Protein AF-0000000070567256 (afdb_homodimer)

Structure (mmCIF, N/CA/C/O backbone):
data_AF-0000000070567256-model_v1
#
loop_
_entity.id
_entity.type
_entity.pdbx_description
1 polymer 'Secreted protein'
#
loop_
_atom_site.group_PDB
_atom_site.id
_atom_site.type_symbol
_atom_site.label_atom_id
_atom_site.label_alt_id
_atom_site.label_comp_id
_atom_site.label_asym_id
_atom_site.label_entity_id
_atom_site.label_seq_id
_atom_site.pdbx_PDB_ins_code
_atom_site.Cartn_x
_atom_site.Cartn_y
_atom_site.Cartn_z
_atom_site.occupancy
_atom_site.B_iso_or_equiv
_atom_site.auth_seq_id
_atom_site.auth_comp_id
_atom_site.auth_asym_id
_atom_site.auth_atom_id
_atom_site.pdbx_PDB_model_num
ATOM 1 N N . MET A 1 1 ? -104.812 1.256 -48.594 1 31.28 1 MET A N 1
ATOM 2 C CA . MET A 1 1 ? -104.688 1.722 -47.219 1 31.28 1 MET A CA 1
ATOM 3 C C . MET A 1 1 ? -103.625 0.914 -46.469 1 31.28 1 MET A C 1
ATOM 5 O O . MET A 1 1 ? -103.938 -0.121 -45.875 1 31.28 1 MET A O 1
ATOM 9 N N . ALA A 1 2 ? -102.562 0.71 -47.219 1 36.19 2 ALA A N 1
ATOM 10 C CA . ALA A 1 2 ? -101.438 -0.076 -46.719 1 36.19 2 ALA A CA 1
ATOM 11 C C . ALA A 1 2 ? -100.875 0.531 -45.469 1 36.19 2 ALA A C 1
ATOM 13 O O . ALA A 1 2 ? -100.625 1.741 -45.375 1 36.19 2 ALA A O 1
ATOM 14 N N . ALA A 1 3 ? -101.25 -0.109 -44.312 1 38.12 3 ALA A N 1
ATOM 15 C CA . ALA A 1 3 ? -100.938 0.06 -42.906 1 38.12 3 ALA A CA 1
ATOM 16 C C . ALA A 1 3 ? -99.438 -0 -42.656 1 38.12 3 ALA A C 1
ATOM 18 O O . ALA A 1 3 ? -98.75 -1.005 -42.969 1 38.12 3 ALA A O 1
ATOM 19 N N . SER A 1 4 ? -98.688 1.098 -43.031 1 39.28 4 SER A N 1
ATOM 20 C CA . SER A 1 4 ? -97.25 1.224 -42.844 1 39.28 4 SER A CA 1
ATOM 21 C C . SER A 1 4 ? -96.812 1.033 -41.375 1 39.28 4 SER A C 1
ATOM 23 O O . SER A 1 4 ? -97.375 1.732 -40.5 1 39.28 4 SER A O 1
ATOM 25 N N . LEU A 1 5 ? -96.812 -0.234 -40.938 1 39.75 5 LEU A N 1
ATOM 26 C CA . LEU A 1 5 ? -96.375 -0.645 -39.594 1 39.75 5 LEU A CA 1
ATOM 27 C C . LEU A 1 5 ? -95 -0.073 -39.281 1 39.75 5 LEU A C 1
ATOM 29 O O . LEU A 1 5 ? -94.062 -0.328 -40 1 39.75 5 LEU A O 1
ATOM 33 N N . GLY A 1 6 ? -94.938 1.229 -38.844 1 38.53 6 GLY A N 1
ATOM 34 C CA . GLY A 1 6 ? -93.75 1.933 -38.344 1 38.53 6 GLY A CA 1
ATOM 35 C C . GLY A 1 6 ? -93.062 1.192 -37.219 1 38.53 6 GLY A C 1
ATOM 36 O O . GLY A 1 6 ? -93.625 0.922 -36.188 1 38.53 6 GLY A O 1
ATOM 37 N N . TRP A 1 7 ? -92.188 0.126 -37.5 1 42.91 7 TRP A N 1
ATOM 38 C CA . TRP A 1 7 ? -91.438 -0.666 -36.562 1 42.91 7 TRP A CA 1
ATOM 39 C C . TRP A 1 7 ? -90.562 0.231 -35.688 1 42.91 7 TRP A C 1
ATOM 41 O O . TRP A 1 7 ? -89.75 1.005 -36.188 1 42.91 7 TRP A O 1
ATOM 51 N N . MET A 1 8 ? -91.062 0.737 -34.531 1 39.25 8 MET A N 1
ATOM 52 C CA . MET A 1 8 ? -90.375 1.494 -33.469 1 39.25 8 MET A CA 1
ATOM 53 C C . MET A 1 8 ? -89.188 0.703 -32.938 1 39.25 8 MET A C 1
ATOM 55 O O . MET A 1 8 ? -89.375 -0.431 -32.469 1 39.25 8 MET A O 1
ATOM 59 N N . LEU A 1 9 ? -88 0.708 -33.562 1 42.34 9 LEU A N 1
ATOM 60 C CA . LEU A 1 9 ? -86.688 0.163 -33.062 1 42.34 9 LEU A CA 1
ATOM 61 C C . LEU A 1 9 ? -86.375 0.721 -31.672 1 42.34 9 LEU A C 1
ATOM 63 O O . LEU A 1 9 ? -86.312 1.938 -31.5 1 42.34 9 LEU A O 1
ATOM 67 N N . ALA A 1 10 ? -86.812 0.082 -30.516 1 42.69 10 ALA A N 1
ATOM 68 C CA . ALA A 1 10 ? -86.562 0.365 -29.109 1 42.69 10 ALA A CA 1
ATOM 69 C C . ALA A 1 10 ? -85.062 0.277 -28.828 1 42.69 10 ALA A C 1
ATOM 71 O O . ALA A 1 10 ? -84.438 -0.756 -29.078 1 42.69 10 ALA A O 1
ATOM 72 N N . LEU A 1 11 ? -84.25 1.377 -28.953 1 40.12 11 LEU A N 1
ATOM 73 C CA . LEU A 1 11 ? -82.875 1.545 -28.578 1 40.12 11 LEU A CA 1
ATOM 74 C C . LEU A 1 11 ? -82.625 1.223 -27.109 1 40.12 11 LEU A C 1
ATOM 76 O O . LEU A 1 11 ? -83.188 1.903 -26.234 1 40.12 11 LEU A O 1
ATOM 80 N N . VAL A 1 12 ? -82.562 -0.094 -26.703 1 46.69 12 VAL A N 1
ATOM 81 C CA . VAL A 1 12 ? -82.25 -0.483 -25.328 1 46.69 12 VAL A CA 1
ATOM 82 C C . VAL A 1 12 ? -80.812 -0.031 -24.984 1 46.69 12 VAL A C 1
ATOM 84 O O . VAL A 1 12 ? -79.875 -0.489 -25.578 1 46.69 12 VAL A O 1
ATOM 87 N N . VAL A 1 13 ? -80.625 1.235 -24.531 1 46.47 13 VAL A N 1
ATOM 88 C CA . VAL A 1 13 ? -79.375 1.772 -24.031 1 46.47 13 VAL A CA 1
ATOM 89 C C . VAL A 1 13 ? -78.938 1.045 -22.75 1 46.47 13 VAL A C 1
ATOM 91 O O . VAL A 1 13 ? -79.625 1.139 -21.734 1 46.47 13 VAL A O 1
ATOM 94 N N . VAL A 1 14 ? -78.375 -0.172 -22.812 1 45.84 14 VAL A N 1
ATOM 95 C CA . VAL A 1 14 ? -77.875 -0.855 -21.625 1 45.84 14 VAL A CA 1
ATOM 96 C C . VAL A 1 14 ? -76.75 -0.021 -21 1 45.84 14 VAL A C 1
ATOM 98 O O . VAL A 1 14 ? -75.75 0.312 -21.656 1 45.84 14 VAL A O 1
ATOM 101 N N . ALA A 1 15 ? -77.062 0.802 -19.938 1 46.38 15 ALA A N 1
ATOM 102 C CA . ALA A 1 15 ? -76.188 1.554 -19.078 1 46.38 15 ALA A CA 1
ATOM 103 C C . ALA A 1 15 ? -75.188 0.626 -18.391 1 46.38 15 ALA A C 1
ATOM 105 O O . ALA A 1 15 ? -75.562 -0.254 -17.625 1 46.38 15 ALA A O 1
ATOM 106 N N . VAL A 1 16 ? -74.125 0.158 -19.094 1 48.59 16 VAL A N 1
ATOM 107 C CA . VAL A 1 16 ? -73 -0.548 -18.438 1 48.59 16 VAL A CA 1
ATOM 108 C C . VAL A 1 16 ? -72.438 0.33 -17.344 1 48.59 16 VAL A C 1
ATOM 110 O O . VAL A 1 16 ? -72 1.453 -17.609 1 48.59 16 VAL A O 1
ATOM 113 N N . THR A 1 17 ? -72.875 0.256 -16.047 1 44 17 THR A N 1
ATOM 114 C CA . THR A 1 17 ? -72.25 0.831 -14.875 1 44 17 THR A CA 1
ATOM 115 C C . THR A 1 17 ? -70.812 0.314 -14.734 1 44 17 THR A C 1
ATOM 117 O O . THR A 1 17 ? -70.562 -0.897 -14.68 1 44 17 THR A O 1
ATOM 120 N N . CYS A 1 18 ? -69.875 0.798 -15.57 1 42.88 18 CYS A N 1
ATOM 121 C CA . CYS A 1 18 ? -68.438 0.518 -15.344 1 42.88 18 CYS A CA 1
ATOM 122 C C . CYS A 1 18 ? -68.062 0.88 -13.922 1 42.88 18 CYS A C 1
ATOM 124 O O . CYS A 1 18 ? -68.188 2.025 -13.5 1 42.88 18 CYS A O 1
ATOM 126 N N . ALA A 1 19 ? -68.312 -0.008 -12.844 1 46.41 19 ALA A N 1
ATOM 127 C CA . ALA A 1 19 ? -67.75 0.102 -11.516 1 46.41 19 ALA A CA 1
ATOM 128 C C . ALA A 1 19 ? -66.25 0.416 -11.609 1 46.41 19 ALA A C 1
ATOM 130 O O . ALA A 1 19 ? -65.5 -0.349 -12.195 1 46.41 19 ALA A O 1
ATOM 131 N N . SER A 1 20 ? -65.875 1.667 -11.945 1 49.34 20 SER A N 1
ATOM 132 C CA . SER A 1 20 ? -64.5 2.104 -11.828 1 49.34 20 SER A CA 1
ATOM 133 C C . SER A 1 20 ? -63.906 1.729 -10.469 1 49.34 20 SER A C 1
ATOM 135 O O . SER A 1 20 ? -64.312 2.275 -9.438 1 49.34 20 SER A O 1
ATOM 137 N N . GLY A 1 21 ? -63.781 0.373 -10.078 1 45.88 21 GLY A N 1
ATOM 138 C CA . GLY A 1 21 ? -62.938 0.05 -8.93 1 45.88 21 GLY A CA 1
ATOM 139 C C . GLY A 1 21 ? -61.625 0.802 -8.93 1 45.88 21 GLY A C 1
ATOM 140 O O . GLY A 1 21 ? -60.781 0.588 -9.797 1 45.88 21 GLY A O 1
ATOM 141 N N . SER A 1 22 ? -61.656 2.123 -8.719 1 47.94 22 SER A N 1
ATOM 142 C CA . SER A 1 22 ? -60.438 2.887 -8.516 1 47.94 22 SER A CA 1
ATOM 143 C C . SER A 1 22 ? -59.562 2.232 -7.461 1 47.94 22 SER A C 1
ATOM 145 O O . SER A 1 22 ? -59.844 2.303 -6.266 1 47.94 22 SER A O 1
ATOM 147 N N . GLY A 1 23 ? -59.219 0.933 -7.559 1 48.41 23 GLY A N 1
ATOM 148 C CA . GLY A 1 23 ? -58.125 0.509 -6.695 1 48.41 23 GLY A CA 1
ATOM 149 C C . GLY A 1 23 ? -56.938 1.457 -6.723 1 48.41 23 GLY A C 1
ATOM 150 O O . GLY A 1 23 ? -56.25 1.562 -7.738 1 48.41 23 GLY A O 1
ATOM 151 N N . GLY A 1 24 ? -57.188 2.637 -6.133 1 49.22 24 GLY A N 1
ATOM 152 C CA . GLY A 1 24 ? -56.031 3.494 -5.926 1 49.22 24 GLY A CA 1
ATOM 153 C C . GLY A 1 24 ? -54.812 2.746 -5.398 1 49.22 24 GLY A C 1
ATOM 154 O O . GLY A 1 24 ? -54.906 2.062 -4.379 1 49.22 24 GLY A O 1
ATOM 155 N N . VAL A 1 25 ? -54.062 2.158 -6.215 1 50.72 25 VAL A N 1
ATOM 156 C CA . VAL A 1 25 ? -52.719 1.733 -5.781 1 50.72 25 VAL A CA 1
ATOM 157 C C . VAL A 1 25 ? -52.062 2.863 -5.008 1 50.72 25 VAL A C 1
ATOM 159 O O . VAL A 1 25 ? -51.906 3.977 -5.52 1 50.72 25 VAL A O 1
ATOM 162 N N . ALA A 1 26 ? -52.156 2.842 -3.631 1 56.06 26 ALA A N 1
ATOM 163 C CA . ALA A 1 26 ? -51.375 3.701 -2.764 1 56.06 26 ALA A CA 1
ATOM 164 C C . ALA A 1 26 ? -49.875 3.621 -3.129 1 56.06 26 ALA A C 1
ATOM 166 O O . ALA A 1 26 ? -49.281 2.559 -3.018 1 56.06 26 ALA A O 1
ATOM 167 N N . ILE A 1 27 ? -49.5 4.344 -4.082 1 52 27 ILE A N 1
ATOM 168 C CA . ILE A 1 27 ? -48.062 4.457 -4.312 1 52 27 ILE A CA 1
ATOM 169 C C . ILE A 1 27 ? -47.375 4.801 -3.006 1 52 27 ILE A C 1
ATOM 171 O O . ILE A 1 27 ? -47.719 5.773 -2.336 1 52 27 ILE A O 1
ATOM 175 N N . PRO A 1 28 ? -46.781 3.816 -2.334 1 55.81 28 PRO A N 1
ATOM 176 C CA . PRO A 1 28 ? -46.031 4.246 -1.165 1 55.81 28 PRO A CA 1
ATOM 177 C C . PRO A 1 28 ? -45.125 5.457 -1.452 1 55.81 28 PRO A C 1
ATOM 179 O O . PRO A 1 28 ? -44.719 5.66 -2.592 1 55.81 28 PRO A O 1
ATOM 182 N N . PRO A 1 29 ? -45.312 6.52 -0.62 1 51.59 29 PRO A N 1
ATOM 183 C CA . PRO A 1 29 ? -44.438 7.672 -0.861 1 51.59 29 PRO A CA 1
ATOM 184 C C . PRO A 1 29 ? -42.969 7.27 -1.105 1 51.59 29 PRO A C 1
ATOM 186 O O . PRO A 1 29 ? -42.469 6.383 -0.426 1 51.59 29 PRO A O 1
ATOM 189 N N . TRP A 1 30 ? -42.562 7.254 -2.324 1 50.28 30 TRP A N 1
ATOM 190 C CA . TRP A 1 30 ? -41.156 7.207 -2.6 1 50.28 30 TRP A CA 1
ATOM 191 C C . TRP A 1 30 ? -40.375 8.109 -1.647 1 50.28 30 TRP A C 1
ATOM 193 O O . TRP A 1 30 ? -40.406 9.336 -1.788 1 50.28 30 TRP A O 1
ATOM 203 N N . ARG A 1 31 ? -40.25 7.75 -0.33 1 50.62 31 ARG A N 1
ATOM 204 C CA . ARG A 1 31 ? -39.375 8.492 0.562 1 50.62 31 ARG A CA 1
ATOM 205 C C . ARG A 1 31 ? -38 8.68 -0.061 1 50.62 31 ARG A C 1
ATOM 207 O O . ARG A 1 31 ? -37.25 7.707 -0.247 1 50.62 31 ARG A O 1
ATOM 214 N N . TRP A 1 32 ? -37.812 9.742 -0.894 1 49.62 32 TRP A N 1
ATOM 215 C CA . TRP A 1 32 ? -36.469 10.164 -1.287 1 49.62 32 TRP A CA 1
ATOM 216 C C . TRP A 1 32 ? -35.531 10.172 -0.088 1 49.62 32 TRP A C 1
ATOM 218 O O . TRP A 1 32 ? -35.688 10.969 0.835 1 49.62 32 TRP A O 1
ATOM 228 N N . GLN A 1 33 ? -35.062 9.016 0.28 1 51.06 33 GLN A N 1
ATOM 229 C CA . GLN A 1 33 ? -34.031 9.047 1.302 1 51.06 33 GLN A CA 1
ATOM 230 C C . GLN A 1 33 ? -32.906 10.023 0.924 1 51.06 33 GLN A C 1
ATOM 232 O O . GLN A 1 33 ? -32.062 9.703 0.098 1 51.06 33 GLN A O 1
ATOM 237 N N . PHE A 1 34 ? -33.031 11.359 1.22 1 49.75 34 PHE A N 1
ATOM 238 C CA . PHE A 1 34 ? -31.969 12.344 1.134 1 49.75 34 PHE A CA 1
ATOM 239 C C . PHE A 1 34 ? -30.688 11.805 1.768 1 49.75 34 PHE A C 1
ATOM 241 O O . PHE A 1 34 ? -30.719 11.289 2.889 1 49.75 34 PHE A O 1
ATOM 248 N N . PRO A 1 35 ? -29.734 11.492 0.967 1 55.66 35 PRO A N 1
ATOM 249 C CA . PRO A 1 35 ? -28.516 11.109 1.685 1 55.66 35 PRO A CA 1
ATOM 250 C C . PRO A 1 35 ? -28.234 12.008 2.889 1 55.66 35 PRO A C 1
ATOM 252 O O . PRO A 1 35 ? -28.578 13.188 2.881 1 55.66 35 PRO A O 1
ATOM 255 N N . SER A 1 36 ? -27.922 11.43 3.914 1 55.28 36 SER A N 1
ATOM 256 C CA . SER A 1 36 ? -27.609 12.234 5.094 1 55.28 36 SER A CA 1
ATOM 257 C C . SER A 1 36 ? -26.625 13.352 4.754 1 55.28 36 SER A C 1
ATOM 259 O O . SER A 1 36 ? -25.781 13.195 3.877 1 55.28 36 SER A O 1
ATOM 261 N N . ARG A 1 37 ? -26.969 14.508 5.176 1 53.22 37 ARG A N 1
ATOM 262 C CA . ARG A 1 37 ? -26.156 15.703 4.984 1 53.22 37 ARG A CA 1
ATOM 263 C C . ARG A 1 37 ? -24.672 15.367 5.094 1 53.22 37 ARG A C 1
ATOM 265 O O . ARG A 1 37 ? -23.859 15.891 4.332 1 53.22 37 ARG A O 1
ATOM 272 N N . HIS A 1 38 ? -24.297 14.57 6.16 1 50.94 38 HIS A N 1
ATOM 273 C CA . HIS A 1 38 ? -22.891 14.195 6.355 1 50.94 38 HIS A CA 1
ATOM 274 C C . HIS A 1 38 ? -22.359 13.445 5.141 1 50.94 38 HIS A C 1
ATOM 276 O O . HIS A 1 38 ? -21.219 13.672 4.723 1 50.94 38 HIS A O 1
ATOM 282 N N . ARG A 1 39 ? -23.188 12.562 4.648 1 53.25 39 ARG A N 1
ATOM 283 C CA . ARG A 1 39 ? -22.797 11.898 3.408 1 53.25 39 ARG A CA 1
ATOM 284 C C . ARG A 1 39 ? -22.688 12.906 2.264 1 53.25 39 ARG A C 1
ATOM 286 O O . ARG A 1 39 ? -21.766 12.828 1.453 1 53.25 39 ARG A O 1
ATOM 293 N N . ALA A 1 40 ? -23.672 13.75 2.17 1 54.16 40 ALA A N 1
ATOM 294 C CA . ALA A 1 40 ? -23.672 14.789 1.142 1 54.16 40 ALA A CA 1
ATOM 295 C C . ALA A 1 40 ? -22.406 15.641 1.232 1 54.16 40 ALA A C 1
ATOM 297 O O . ALA A 1 40 ? -21.797 15.953 0.213 1 54.16 40 ALA A O 1
ATOM 298 N N . LEU A 1 41 ? -22.094 16.062 2.449 1 50.47 41 LEU A N 1
ATOM 299 C CA . LEU A 1 41 ? -20.891 16.859 2.641 1 50.47 41 LEU A CA 1
ATOM 300 C C . LEU A 1 41 ? -19.641 16.031 2.369 1 50.47 41 LEU A C 1
ATOM 302 O O . LEU A 1 41 ? -18.641 16.562 1.869 1 50.47 41 LEU A O 1
ATOM 306 N N . ARG A 1 42 ? -19.703 14.75 2.896 1 52.5 42 ARG A N 1
ATOM 307 C CA . ARG A 1 42 ? -18.641 13.797 2.627 1 52.5 42 ARG A CA 1
ATOM 308 C C . ARG A 1 42 ? -18.469 13.578 1.128 1 52.5 42 ARG A C 1
ATOM 310 O O . ARG A 1 42 ? -17.344 13.453 0.642 1 52.5 42 ARG A O 1
ATOM 317 N N . GLU A 1 43 ? -19.672 13.375 0.512 1 55.78 43 GLU A N 1
ATOM 318 C CA . GLU A 1 43 ? -19.656 13.344 -0.947 1 55.78 43 GLU A CA 1
ATOM 319 C C . GLU A 1 43 ? -18.984 14.586 -1.518 1 55.78 43 GLU A C 1
ATOM 321 O O . GLU A 1 43 ? -18.391 14.539 -2.598 1 55.78 43 GLU A O 1
ATOM 326 N N . GLN A 1 44 ? -18.938 15.648 -0.699 1 61.75 44 GLN A N 1
ATOM 327 C CA . GLN A 1 44 ? -18.5 16.906 -1.3 1 61.75 44 GLN A CA 1
ATOM 328 C C . GLN A 1 44 ? -16.984 16.969 -1.421 1 61.75 44 GLN A C 1
ATOM 330 O O . GLN A 1 44 ? -16.453 17.344 -2.467 1 61.75 44 GLN A O 1
ATOM 335 N N . ASN A 1 45 ? -16.125 16.547 -0.174 1 85.19 45 ASN A N 1
ATOM 336 C CA . ASN A 1 45 ? -14.711 16.703 -0.489 1 85.19 45 ASN A CA 1
ATOM 337 C C . ASN A 1 45 ? -13.977 15.367 -0.486 1 85.19 45 ASN A C 1
ATOM 339 O O . ASN A 1 45 ? -13.555 14.891 0.569 1 85.19 45 ASN A O 1
ATOM 343 N N . ARG A 1 46 ? -14.039 14.734 -1.54 1 92.5 46 ARG A N 1
ATOM 344 C CA . ARG A 1 46 ? -13.398 13.43 -1.712 1 92.5 46 ARG A CA 1
ATOM 345 C C . ARG A 1 46 ? -11.914 13.492 -1.37 1 92.5 46 ARG A C 1
ATOM 347 O O . ARG A 1 46 ? -11.289 12.469 -1.109 1 92.5 46 ARG A O 1
ATOM 354 N N . CYS A 1 47 ? -11.406 14.648 -1.265 1 96.12 47 CYS A N 1
ATOM 355 C CA . CYS A 1 47 ? -9.969 14.773 -1.067 1 96.12 47 CYS A CA 1
ATOM 356 C C . CYS A 1 47 ? -9.625 14.883 0.414 1 96.12 47 CYS A C 1
ATOM 358 O O . CYS A 1 47 ? -8.453 14.883 0.787 1 96.12 47 CYS A O 1
ATOM 360 N N . ALA A 1 48 ? -10.672 14.961 1.229 1 94.5 48 ALA A N 1
ATOM 361 C CA . ALA A 1 48 ? -10.445 15.086 2.668 1 94.5 48 ALA A CA 1
ATOM 362 C C . ALA A 1 48 ? -10.719 13.766 3.383 1 94.5 48 ALA A C 1
ATOM 364 O O . ALA A 1 48 ? -11.625 13.023 3.006 1 94.5 48 ALA A O 1
ATOM 365 N N . PRO A 1 49 ? -9.898 13.531 4.418 1 96.19 49 PRO A N 1
ATOM 366 C CA . PRO A 1 49 ? -10.172 12.328 5.199 1 96.19 49 PRO A CA 1
ATOM 367 C C . PRO A 1 49 ? -11.508 12.383 5.938 1 96.19 49 PRO A C 1
ATOM 369 O O . PRO A 1 49 ? -11.945 13.461 6.344 1 96.19 49 PRO A O 1
ATOM 372 N N . ASP A 1 50 ? -12.109 11.203 6.023 1 93.31 50 ASP A N 1
ATOM 373 C CA . ASP A 1 50 ? -13.352 11.023 6.777 1 93.31 50 ASP A CA 1
ATOM 374 C C . ASP A 1 50 ? -13.094 10.297 8.094 1 93.31 50 ASP A C 1
ATOM 376 O O . ASP A 1 50 ? -12.891 9.078 8.102 1 93.31 50 ASP A O 1
ATOM 380 N N . GLY A 1 51 ? -13.102 10.969 9.211 1 91.12 51 GLY A N 1
ATOM 381 C CA . GLY A 1 51 ? -12.812 10.414 10.523 1 91.12 51 GLY A CA 1
ATOM 382 C C . GLY A 1 51 ? -13.836 9.398 10.977 1 91.12 51 GLY A C 1
ATOM 383 O O . GLY A 1 51 ? -13.602 8.648 11.93 1 91.12 51 GLY A O 1
ATOM 384 N N . GLN A 1 52 ? -14.992 9.305 10.312 1 90.5 52 GLN A N 1
ATOM 385 C CA . GLN A 1 52 ? -16.047 8.375 10.711 1 90.5 52 GLN A CA 1
ATOM 386 C C . GLN A 1 52 ? -16 7.105 9.875 1 90.5 52 GLN A C 1
ATOM 388 O O . GLN A 1 52 ? -16.766 6.164 10.125 1 90.5 52 GLN A O 1
ATOM 393 N N . ALA A 1 53 ? -15.164 7.148 8.898 1 90.62 53 ALA A N 1
ATOM 394 C CA . ALA A 1 53 ? -15.109 6 8 1 90.62 53 ALA A CA 1
ATOM 395 C C . ALA A 1 53 ? -14.531 4.777 8.703 1 90.62 53 ALA A C 1
ATOM 397 O O . ALA A 1 53 ? -13.688 4.906 9.602 1 90.62 53 ALA A O 1
ATOM 398 N N . MET A 1 54 ? -14.906 3.625 8.289 1 89.75 54 MET A N 1
ATOM 399 C CA . MET A 1 54 ? -14.391 2.373 8.836 1 89.75 54 MET A CA 1
ATOM 400 C C . MET A 1 54 ? -13.086 1.979 8.141 1 89.75 54 MET A C 1
ATOM 402 O O . MET A 1 54 ? -12.172 1.459 8.781 1 89.75 54 MET A O 1
ATOM 406 N N . GLU A 1 55 ? -13.062 2.359 6.84 1 92.06 55 GLU A N 1
ATOM 407 C CA . GLU A 1 55 ? -11.914 1.938 6.043 1 92.06 55 GLU A CA 1
ATOM 408 C C . GLU A 1 55 ? -10.758 2.934 6.168 1 92.06 55 GLU A C 1
ATOM 410 O O . GLU A 1 55 ? -10.969 4.145 6.09 1 92.06 55 GLU A O 1
ATOM 415 N N . ILE A 1 56 ? -9.625 2.396 6.305 1 95.62 56 ILE A N 1
ATOM 416 C CA . ILE A 1 56 ? -8.461 3.244 6.527 1 95.62 56 ILE A CA 1
ATOM 417 C C . ILE A 1 56 ? -8.242 4.148 5.32 1 95.62 56 ILE A C 1
ATOM 419 O O . ILE A 1 56 ? -7.801 5.293 5.465 1 95.62 56 ILE A O 1
ATOM 423 N N . GLY A 1 57 ? -8.531 3.65 4.074 1 97.12 57 GLY A N 1
ATOM 424 C CA . GLY A 1 57 ? -8.352 4.438 2.867 1 97.12 57 GLY A CA 1
ATOM 425 C C . GLY A 1 57 ? -9.141 5.734 2.877 1 97.12 57 GLY A C 1
ATOM 426 O O . GLY A 1 57 ? -8.75 6.707 2.23 1 97.12 57 GLY A O 1
ATOM 427 N N . GLU A 1 58 ? -10.195 5.715 3.65 1 96 58 GLU A N 1
ATOM 428 C CA . GLU A 1 58 ? -11.047 6.895 3.727 1 96 58 GLU A CA 1
ATOM 429 C C . GLU A 1 58 ? -10.617 7.82 4.859 1 96 58 GLU A C 1
ATOM 431 O O . GLU A 1 58 ? -11 8.992 4.895 1 96 58 GLU A O 1
ATOM 436 N N . ARG A 1 59 ? -9.836 7.27 5.816 1 97.06 59 ARG A N 1
ATOM 437 C CA . ARG A 1 59 ? -9.383 8.039 6.969 1 97.06 59 ARG A CA 1
ATOM 438 C C . ARG A 1 59 ? -7.977 8.586 6.742 1 97.06 59 ARG A C 1
ATOM 440 O O . ARG A 1 59 ? -7.492 9.414 7.52 1 97.06 59 ARG A O 1
ATOM 447 N N . ALA A 1 60 ? -7.355 8.188 5.66 1 98.38 60 ALA A N 1
ATOM 448 C CA . ALA A 1 60 ? -5.984 8.594 5.371 1 98.38 60 ALA A CA 1
ATOM 449 C C . ALA A 1 60 ? -5.922 10.062 4.965 1 98.38 60 ALA A C 1
ATOM 451 O O . ALA A 1 60 ? -6.875 10.594 4.395 1 98.38 60 ALA A O 1
ATOM 452 N N . THR A 1 61 ? -4.758 10.719 5.258 1 98.12 61 THR A N 1
ATOM 453 C CA . THR A 1 61 ? -4.512 12.102 4.848 1 98.12 61 THR A CA 1
ATOM 454 C C . THR A 1 61 ? -4.699 12.258 3.342 1 98.12 61 THR A C 1
ATOM 456 O O . THR A 1 61 ? -5.141 13.305 2.871 1 98.12 61 THR A O 1
ATOM 459 N N . CYS A 1 62 ? -4.23 11.227 2.578 1 98.62 62 CYS A N 1
ATOM 460 C CA . CYS A 1 62 ? -4.508 11.086 1.153 1 98.62 62 CYS A CA 1
ATOM 461 C C . CYS A 1 62 ? -5.48 9.938 0.898 1 98.62 62 CYS A C 1
ATOM 463 O O . CYS A 1 62 ? -5.059 8.797 0.696 1 98.62 62 CYS A O 1
ATOM 465 N N . PRO A 1 63 ? -6.793 10.273 0.865 1 98.5 63 PRO A N 1
ATOM 466 C CA . PRO A 1 63 ? -7.773 9.195 0.723 1 98.5 63 PRO A CA 1
ATOM 467 C C . PRO A 1 63 ? -7.637 8.438 -0.597 1 98.5 63 PRO A C 1
ATOM 469 O O . PRO A 1 63 ? -7.223 9.023 -1.604 1 98.5 63 PRO A O 1
ATOM 472 N N . PHE A 1 64 ? -7.961 7.188 -0.541 1 97.94 64 PHE A N 1
ATOM 473 C CA . PHE A 1 64 ? -7.824 6.363 -1.737 1 97.94 64 PHE A CA 1
ATOM 474 C C . PHE A 1 64 ? -8.914 5.297 -1.784 1 97.94 64 PHE A C 1
ATOM 476 O O . PHE A 1 64 ? -9.492 4.949 -0.755 1 97.94 64 PHE A O 1
ATOM 483 N N . ASP A 1 65 ? -9.133 4.848 -2.941 1 96.5 65 ASP A N 1
ATOM 484 C CA . ASP A 1 65 ? -10.086 3.768 -3.176 1 96.5 65 ASP A CA 1
ATOM 485 C C . ASP A 1 65 ? -9.375 2.471 -3.543 1 96.5 65 ASP A C 1
ATOM 487 O O . ASP A 1 65 ? -8.383 2.488 -4.273 1 96.5 65 ASP A O 1
ATOM 491 N N . VAL A 1 66 ? -9.914 1.382 -3.006 1 96.12 66 VAL A N 1
ATOM 492 C CA . VAL A 1 66 ? -9.391 0.057 -3.32 1 96.12 66 VAL A CA 1
ATOM 493 C C . VAL A 1 66 ? -10.312 -0.64 -4.32 1 96.12 66 VAL A C 1
ATOM 495 O O . VAL A 1 66 ? -11.539 -0.568 -4.199 1 96.12 66 VAL A O 1
ATOM 498 N N . PHE A 1 67 ? -9.656 -1.332 -5.266 1 95.62 67 PHE A N 1
ATOM 499 C CA . PHE A 1 67 ? -10.383 -2.098 -6.27 1 95.62 67 PHE A CA 1
ATOM 500 C C . PHE A 1 67 ? -9.641 -3.381 -6.617 1 95.62 67 PHE A C 1
ATOM 502 O O . PHE A 1 67 ? -8.453 -3.523 -6.305 1 95.62 67 PHE A O 1
ATOM 509 N N . LEU A 1 68 ? -10.391 -4.273 -7.188 1 96.5 68 LEU A N 1
ATOM 510 C CA . LEU A 1 68 ? -9.781 -5.555 -7.531 1 96.5 68 LEU A CA 1
ATOM 511 C C . LEU A 1 68 ? -9.352 -5.578 -8.992 1 96.5 68 LEU A C 1
ATOM 513 O O . LEU A 1 68 ? -10.148 -5.266 -9.883 1 96.5 68 LEU A O 1
ATOM 517 N N . ASN A 1 69 ? -8.086 -5.84 -9.266 1 95.81 69 ASN A N 1
ATOM 518 C CA . ASN A 1 69 ? -7.617 -6.254 -10.586 1 95.81 69 ASN A CA 1
ATOM 519 C C . ASN A 1 69 ? -7.805 -7.754 -10.797 1 95.81 69 ASN A C 1
ATOM 521 O O . ASN A 1 69 ? -7.145 -8.57 -10.148 1 95.81 69 ASN A O 1
ATOM 525 N N . VAL A 1 70 ? -8.672 -8.117 -11.75 1 95.25 70 VAL A N 1
ATOM 526 C CA . VAL A 1 70 ? -9.062 -9.516 -11.883 1 95.25 70 VAL A CA 1
ATOM 527 C C . VAL A 1 70 ? -8.555 -10.062 -13.219 1 95.25 70 VAL A C 1
ATOM 529 O O . VAL A 1 70 ? -8.797 -9.469 -14.273 1 95.25 70 VAL A O 1
ATOM 532 N N . ASP A 1 71 ? -7.82 -11.164 -13.172 1 94.25 71 ASP A N 1
ATOM 533 C CA . ASP A 1 71 ? -7.379 -11.977 -14.297 1 94.25 71 ASP A CA 1
ATOM 534 C C . ASP A 1 71 ? -7.434 -13.469 -13.961 1 94.25 71 ASP A C 1
ATOM 536 O O . ASP A 1 71 ? -6.582 -13.977 -13.227 1 94.25 71 ASP A O 1
ATOM 540 N N . PRO A 1 72 ? -8.406 -14.156 -14.492 1 91.75 72 PRO A N 1
ATOM 541 C CA . PRO A 1 72 ? -8.609 -15.555 -14.109 1 91.75 72 PRO A CA 1
ATOM 542 C C . PRO A 1 72 ? -7.449 -16.453 -14.547 1 91.75 72 PRO A C 1
ATOM 544 O O . PRO A 1 72 ? -7.312 -17.578 -14.062 1 91.75 72 PRO A O 1
ATOM 547 N N . LYS A 1 73 ? -6.637 -16.031 -15.453 1 91.69 73 LYS A N 1
ATOM 548 C CA . LYS A 1 73 ? -5.535 -16.859 -15.953 1 91.69 73 LYS A CA 1
ATOM 549 C C . LYS A 1 73 ? -4.27 -16.641 -15.125 1 91.69 73 LYS A C 1
ATOM 551 O O . LYS A 1 73 ? -3.258 -17.312 -15.344 1 91.69 73 LYS A O 1
ATOM 556 N N . ARG A 1 74 ? -4.398 -15.797 -14.234 1 94.19 74 ARG A N 1
ATOM 557 C CA . ARG A 1 74 ? -3.24 -15.359 -13.453 1 94.19 74 ARG A CA 1
ATOM 558 C C . ARG A 1 74 ? -3.316 -15.883 -12.023 1 94.19 74 ARG A C 1
ATOM 560 O O . ARG A 1 74 ? -4.406 -16.047 -11.477 1 94.19 74 ARG A O 1
ATOM 567 N N . ILE A 1 75 ? -2.174 -16.141 -11.398 1 92.81 75 ILE A N 1
ATOM 568 C CA . ILE A 1 75 ? -2.068 -16.438 -9.977 1 92.81 75 ILE A CA 1
ATOM 569 C C . ILE A 1 75 ? -1.22 -15.367 -9.289 1 92.81 75 ILE A C 1
ATOM 571 O O . ILE A 1 75 ? -0.021 -15.25 -9.555 1 92.81 75 ILE A O 1
ATOM 575 N N . PRO A 1 76 ? -1.761 -14.641 -8.438 1 94.62 76 PRO A N 1
ATOM 576 C CA . PRO A 1 76 ? -3.156 -14.664 -7.996 1 94.62 76 PRO A CA 1
ATOM 577 C C . PRO A 1 76 ? -4.113 -14.062 -9.023 1 94.62 76 PRO A C 1
ATOM 579 O O . PRO A 1 76 ? -3.74 -13.141 -9.75 1 94.62 76 PRO A O 1
ATOM 582 N N . ALA A 1 77 ? -5.309 -14.562 -8.961 1 94.31 77 ALA A N 1
ATOM 583 C CA . ALA A 1 77 ? -6.285 -14.109 -9.945 1 94.31 77 ALA A CA 1
ATOM 584 C C . ALA A 1 77 ? -6.84 -12.734 -9.57 1 94.31 77 ALA A C 1
ATOM 586 O O . ALA A 1 77 ? -7.281 -11.977 -10.438 1 94.31 77 ALA A O 1
ATOM 587 N N . GLU A 1 78 ? -6.891 -12.508 -8.25 1 94.94 78 GLU A N 1
ATOM 588 C CA . GLU A 1 78 ? -7.391 -11.227 -7.75 1 94.94 78 GLU A CA 1
ATOM 589 C C . GLU A 1 78 ? -6.312 -10.484 -6.961 1 94.94 78 GLU A C 1
ATOM 591 O O . GLU A 1 78 ? -5.77 -11.016 -5.992 1 94.94 78 GLU A O 1
ATOM 596 N N . ILE A 1 79 ? -6.004 -9.281 -7.41 1 96.25 79 ILE A N 1
ATOM 597 C CA . ILE A 1 79 ? -5.027 -8.43 -6.746 1 96.25 79 ILE A CA 1
ATOM 598 C C . ILE A 1 79 ? -5.688 -7.109 -6.344 1 96.25 79 ILE A C 1
ATOM 600 O O . ILE A 1 79 ? -6.117 -6.336 -7.199 1 96.25 79 ILE A O 1
ATOM 604 N N . PRO A 1 80 ? -5.816 -6.945 -5.012 1 96.62 80 PRO A N 1
ATOM 605 C CA . PRO A 1 80 ? -6.309 -5.629 -4.602 1 96.62 80 PRO A CA 1
ATOM 606 C C . PRO A 1 80 ? -5.348 -4.5 -4.969 1 96.62 80 PRO A C 1
ATOM 608 O O . PRO A 1 80 ? -4.141 -4.617 -4.746 1 96.62 80 PRO A O 1
ATOM 611 N N . MET A 1 81 ? -5.887 -3.484 -5.562 1 97.62 81 MET A N 1
ATOM 612 C CA . MET A 1 81 ? -5.121 -2.295 -5.926 1 97.62 81 MET A CA 1
ATOM 613 C C . MET A 1 81 ? -5.793 -1.033 -5.391 1 97.62 81 MET A C 1
ATOM 615 O O . MET A 1 81 ? -6.934 -1.081 -4.93 1 97.62 81 MET A O 1
ATOM 619 N N . ALA A 1 82 ? -5.008 0.052 -5.387 1 97.69 82 ALA A N 1
ATOM 620 C CA . ALA A 1 82 ? -5.539 1.296 -4.836 1 97.69 82 ALA A CA 1
ATOM 621 C C . ALA A 1 82 ? -5.199 2.482 -5.73 1 97.69 82 ALA A C 1
ATOM 623 O O . ALA A 1 82 ? -4.207 2.453 -6.461 1 97.69 82 ALA A O 1
ATOM 624 N N . SER A 1 83 ? -6.012 3.473 -5.691 1 96.88 83 SER A N 1
ATOM 625 C CA . SER A 1 83 ? -5.766 4.719 -6.406 1 96.88 83 SER A CA 1
ATOM 626 C C . SER A 1 83 ? -6.141 5.93 -5.562 1 96.88 83 SER A C 1
ATOM 628 O O . SER A 1 83 ? -7.141 5.898 -4.836 1 96.88 83 SER A O 1
ATOM 630 N N . CYS A 1 84 ? -5.32 6.945 -5.684 1 98.25 84 CYS A N 1
ATOM 631 C CA . CYS A 1 84 ? -5.645 8.188 -4.988 1 98.25 84 CYS A CA 1
ATOM 632 C C . CYS A 1 84 ? -6.996 8.727 -5.438 1 98.25 84 CYS A C 1
ATOM 634 O O . CYS A 1 84 ? -7.289 8.758 -6.633 1 98.25 84 CYS A O 1
ATOM 636 N N . ARG A 1 85 ? -7.777 9.148 -4.52 1 97.38 85 ARG A N 1
ATOM 637 C CA . ARG A 1 85 ? -9 9.852 -4.895 1 97.38 85 ARG A CA 1
ATOM 638 C C . ARG A 1 85 ? -8.688 11.195 -5.543 1 97.38 85 ARG A C 1
ATOM 640 O O . ARG A 1 85 ? -9.367 11.609 -6.484 1 97.38 85 ARG A O 1
ATOM 647 N N . CYS A 1 86 ? -7.648 11.867 -5.02 1 97.12 86 CYS A N 1
ATOM 648 C CA . CYS A 1 86 ? -7.188 13.148 -5.535 1 97.12 86 CYS A CA 1
ATOM 649 C C . CYS A 1 86 ? -5.68 13.133 -5.758 1 97.12 86 CYS A C 1
ATOM 651 O O . CYS A 1 86 ? -4.922 13.688 -4.961 1 97.12 86 CYS A O 1
ATOM 653 N N . PRO A 1 87 ? -5.262 12.633 -6.922 1 97.12 87 PRO A N 1
ATOM 654 C CA . PRO A 1 87 ? -3.83 12.555 -7.219 1 97.12 87 PRO A CA 1
ATOM 655 C C . PRO A 1 87 ? -3.16 13.922 -7.281 1 97.12 87 PRO A C 1
ATOM 657 O O . PRO A 1 87 ? -3.756 14.883 -7.777 1 97.12 87 PRO A O 1
ATOM 660 N N . LYS A 1 88 ? -1.973 14.062 -6.734 1 97.25 88 LYS A N 1
ATOM 661 C CA . LYS A 1 88 ? -1.119 15.242 -6.742 1 97.25 88 LYS A CA 1
ATOM 662 C C . LYS A 1 88 ? -1.699 16.344 -5.859 1 97.25 88 LYS A C 1
ATOM 664 O O . LYS A 1 88 ? -1.23 17.484 -5.891 1 97.25 88 LYS A O 1
ATOM 669 N N . TYR A 1 89 ? -2.713 15.984 -5.082 1 97.12 89 TYR A N 1
ATOM 670 C CA . TYR A 1 89 ? -3.299 16.938 -4.137 1 97.12 89 TYR A CA 1
ATOM 671 C C . TYR A 1 89 ? -2.271 17.375 -3.104 1 97.12 89 TYR A C 1
ATOM 673 O O . TYR A 1 89 ? -1.489 16.562 -2.605 1 97.12 89 TYR A O 1
ATOM 681 N N . GLN A 1 90 ? -2.293 18.656 -2.721 1 97.25 90 GLN A N 1
ATOM 682 C CA . GLN A 1 90 ? -1.377 19.188 -1.713 1 97.25 90 GLN A CA 1
ATOM 683 C C . GLN A 1 90 ? -1.792 18.734 -0.312 1 97.25 90 GLN A C 1
ATOM 685 O O . GLN A 1 90 ? -2.812 19.188 0.21 1 97.25 90 GLN A O 1
ATOM 690 N N . CYS A 1 91 ? -0.982 17.875 0.324 1 96.94 91 CYS A N 1
ATOM 691 C CA . CYS A 1 91 ? -1.316 17.281 1.615 1 96.94 91 CYS A CA 1
ATOM 692 C C . CYS A 1 91 ? -0.456 17.875 2.725 1 96.94 91 CYS A C 1
ATOM 694 O O . CYS A 1 91 ? -0.5 17.406 3.865 1 96.94 91 CYS A O 1
ATOM 696 N N . GLY A 1 92 ? 0.348 18.844 2.484 1 94.81 92 GLY A N 1
ATOM 697 C CA . GLY A 1 92 ? 1.246 19.547 3.381 1 94.81 92 GLY A CA 1
ATOM 698 C C . GLY A 1 92 ? 2.203 20.484 2.654 1 94.81 92 GLY A C 1
ATOM 699 O O . GLY A 1 92 ? 2.133 20.609 1.431 1 94.81 92 GLY A O 1
ATOM 700 N N . PRO A 1 93 ? 2.99 21.172 3.453 1 94.31 93 PRO A N 1
ATOM 701 C CA . PRO A 1 93 ? 3.988 22.016 2.793 1 94.31 93 PRO A CA 1
ATOM 702 C C . PRO A 1 93 ? 4.898 21.234 1.854 1 94.31 93 PRO A C 1
ATOM 704 O O . PRO A 1 93 ? 5.605 20.312 2.295 1 94.31 93 PRO A O 1
ATOM 707 N N . ASP A 1 94 ? 4.918 21.438 0.621 1 94.56 94 ASP A N 1
ATOM 708 C CA . ASP A 1 94 ? 5.766 20.875 -0.42 1 94.56 94 ASP A CA 1
ATOM 709 C C . ASP A 1 94 ? 5.512 19.375 -0.58 1 94.56 94 ASP A C 1
ATOM 711 O O . ASP A 1 94 ? 6.426 18.609 -0.905 1 94.56 94 ASP A O 1
ATOM 715 N N . ARG A 1 95 ? 4.391 18.922 -0.129 1 97.62 95 ARG A N 1
ATOM 716 C CA . ARG A 1 95 ? 4.039 17.516 -0.219 1 97.62 95 ARG A CA 1
ATOM 717 C C . ARG A 1 95 ? 2.783 17.312 -1.06 1 97.62 95 ARG A C 1
ATOM 719 O O . ARG A 1 95 ? 1.876 18.156 -1.038 1 97.62 95 ARG A O 1
ATOM 726 N N . ASN A 1 96 ? 2.797 16.203 -1.755 1 98 96 ASN A N 1
ATOM 727 C CA . ASN A 1 96 ? 1.644 15.859 -2.578 1 98 96 ASN A CA 1
ATOM 728 C C . ASN A 1 96 ? 1.235 14.398 -2.385 1 98 96 ASN A C 1
ATOM 730 O O . ASN A 1 96 ? 2.053 13.57 -1.981 1 98 96 ASN A O 1
ATOM 734 N N . CYS A 1 97 ? -0.041 14.156 -2.609 1 98.69 97 CYS A N 1
ATOM 735 C CA . CYS A 1 97 ? -0.542 12.789 -2.613 1 98.69 97 CYS A CA 1
ATOM 736 C C . CYS A 1 97 ? -0.053 12.031 -3.842 1 98.69 97 CYS A C 1
ATOM 738 O O . CYS A 1 97 ? -0.191 12.516 -4.969 1 98.69 97 CYS A O 1
ATOM 740 N N . VAL A 1 98 ? 0.511 10.875 -3.594 1 98.19 98 VAL A N 1
ATOM 741 C CA . VAL A 1 98 ? 1.097 10.078 -4.66 1 98.19 98 VAL A CA 1
ATOM 742 C C . VAL A 1 98 ? 0.631 8.625 -4.535 1 98.19 98 VAL A C 1
ATOM 744 O O . VAL A 1 98 ? 0.693 8.039 -3.451 1 98.19 98 VAL A O 1
ATOM 747 N N . THR A 1 99 ? 0.152 8.109 -5.672 1 98.5 99 THR A N 1
ATOM 748 C CA . THR A 1 99 ? -0.203 6.699 -5.688 1 98.5 99 THR A CA 1
ATOM 749 C C . THR A 1 99 ? 1.046 5.824 -5.59 1 98.5 99 THR A C 1
ATOM 751 O O . THR A 1 99 ? 1.992 6 -6.359 1 98.5 99 THR A O 1
ATOM 754 N N . LEU A 1 100 ? 0.996 4.922 -4.625 1 98 100 LEU A N 1
ATOM 755 C CA . LEU A 1 100 ? 2.121 4.02 -4.41 1 98 100 LEU A CA 1
ATOM 756 C C . LEU A 1 100 ? 2.043 2.82 -5.352 1 98 100 LEU A C 1
ATOM 758 O O . LEU A 1 100 ? 1.024 2.127 -5.398 1 98 100 LEU A O 1
ATOM 762 N N . SER A 1 101 ? 3.148 2.574 -6.039 1 96.31 101 SER A N 1
ATOM 763 C CA . SER A 1 101 ? 3.24 1.439 -6.949 1 96.31 101 SER A CA 1
ATOM 764 C C . SER A 1 101 ? 4.363 0.49 -6.539 1 96.31 101 SER A C 1
ATOM 766 O O . SER A 1 101 ? 5.328 0.903 -5.898 1 96.31 101 SER A O 1
ATOM 768 N N . TYR A 1 102 ? 4.168 -0.774 -6.836 1 94.12 102 TYR A N 1
ATOM 769 C CA . TYR A 1 102 ? 5.188 -1.786 -6.586 1 94.12 102 TYR A CA 1
ATOM 770 C C . TYR A 1 102 ? 5.117 -2.898 -7.625 1 94.12 102 TYR A C 1
ATOM 772 O O . TYR A 1 102 ? 4.129 -3.018 -8.352 1 94.12 102 TYR A O 1
ATOM 780 N N . LYS A 1 103 ? 6.168 -3.633 -7.613 1 94.19 103 LYS A N 1
ATOM 781 C CA . LYS A 1 103 ? 6.219 -4.762 -8.539 1 94.19 103 LYS A CA 1
ATOM 782 C C . LYS A 1 103 ? 5.828 -6.062 -7.844 1 94.19 103 LYS A C 1
ATOM 784 O O . LYS A 1 103 ? 6.215 -6.301 -6.699 1 94.19 103 LYS A O 1
ATOM 789 N N . LEU A 1 104 ? 5.066 -6.855 -8.523 1 95.69 104 LEU A N 1
ATOM 790 C CA . LEU A 1 104 ? 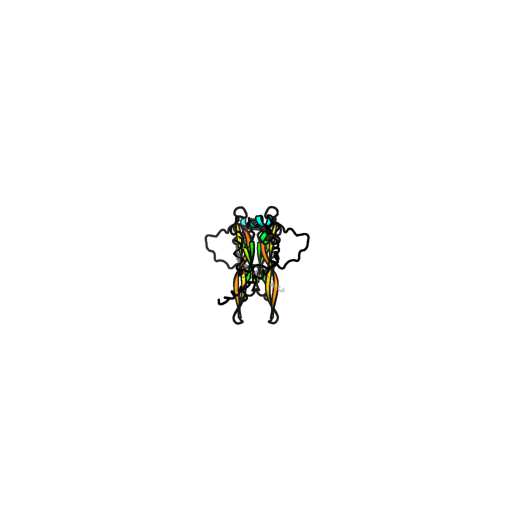4.625 -8.148 -8.008 1 95.69 104 LEU A CA 1
ATOM 791 C C . LEU A 1 104 ? 4.805 -9.242 -9.062 1 95.69 104 LEU A C 1
ATOM 793 O O . LEU A 1 104 ? 4.426 -9.062 -10.219 1 95.69 104 LEU A O 1
ATOM 797 N N . ASP A 1 105 ? 5.406 -10.305 -8.57 1 94.62 105 ASP A N 1
ATOM 798 C CA . ASP A 1 105 ? 5.508 -11.453 -9.461 1 94.62 105 ASP A CA 1
ATOM 799 C C . ASP A 1 105 ? 4.184 -12.211 -9.531 1 94.62 105 ASP A C 1
ATOM 801 O O . ASP A 1 105 ? 3.574 -12.508 -8.5 1 94.62 105 ASP A O 1
ATOM 805 N N . VAL A 1 106 ? 3.795 -12.539 -10.727 1 95.94 106 VAL A N 1
ATOM 806 C CA . VAL A 1 106 ? 2.6 -13.344 -10.945 1 95.94 106 VAL A CA 1
ATOM 807 C C . VAL A 1 106 ? 2.932 -14.523 -11.859 1 95.94 106 VAL A C 1
ATOM 809 O O . VAL A 1 106 ? 3.986 -14.547 -12.5 1 95.94 106 VAL A O 1
ATOM 812 N N . VAL A 1 107 ? 2.049 -15.555 -11.852 1 94.69 107 VAL A N 1
ATOM 813 C CA . VAL A 1 107 ? 2.305 -16.766 -12.633 1 94.69 107 VAL A CA 1
ATOM 814 C C . VAL A 1 107 ? 1.12 -17.047 -13.555 1 94.69 107 VAL A C 1
ATOM 816 O O . VAL A 1 107 ? -0.036 -16.938 -13.141 1 94.69 107 VAL A O 1
ATOM 819 N N . TYR A 1 108 ? 1.485 -17.344 -14.75 1 93.44 108 TYR A N 1
ATOM 820 C CA . TYR A 1 108 ? 0.524 -17.812 -15.742 1 93.44 108 TYR A CA 1
ATOM 821 C C . TYR A 1 108 ? 0.77 -19.281 -16.078 1 93.44 108 TYR A C 1
ATOM 823 O O . TYR A 1 108 ? 1.914 -19.734 -16.078 1 93.44 108 TYR A O 1
ATOM 831 N N . ASN A 1 109 ? -0.359 -19.953 -16.188 1 86.25 109 ASN A N 1
ATOM 832 C CA . ASN A 1 109 ? -0.244 -21.312 -16.719 1 86.25 109 ASN A CA 1
ATOM 833 C C . ASN A 1 109 ? -0.464 -21.328 -18.234 1 86.25 109 ASN A C 1
ATOM 835 O O . ASN A 1 109 ? -1.599 -21.219 -18.703 1 86.25 109 ASN A O 1
ATOM 839 N N . VAL A 1 110 ? 0.616 -21.438 -18.922 1 85.5 110 VAL A N 1
ATOM 840 C CA . VAL A 1 110 ? 0.56 -21.484 -20.375 1 85.5 110 VAL A CA 1
ATOM 841 C C . VAL A 1 110 ? 0.828 -22.906 -20.859 1 85.5 110 VAL A C 1
ATOM 843 O O . VAL A 1 110 ? 1.98 -23.328 -20.922 1 85.5 110 VAL A O 1
ATOM 846 N N . SER A 1 111 ? -0.281 -23.562 -21.312 1 87.44 111 SER A N 1
ATOM 847 C CA . SER A 1 111 ? -0.184 -24.922 -21.828 1 87.44 111 SER A CA 1
ATOM 848 C C . SER A 1 111 ? 0.537 -25.844 -20.844 1 87.44 111 SER A C 1
ATOM 850 O O . SER A 1 111 ? 1.433 -26.594 -21.234 1 87.44 111 SER A O 1
ATOM 852 N N . GLY A 1 112 ? 0.339 -25.562 -19.547 1 80.81 112 GLY A N 1
ATOM 853 C CA . GLY A 1 112 ? 0.873 -26.438 -18.531 1 80.81 112 GLY A CA 1
ATOM 854 C C . GLY A 1 112 ? 2.205 -25.969 -17.969 1 80.81 112 GLY A C 1
ATOM 855 O O . GLY A 1 112 ? 2.762 -26.594 -17.062 1 80.81 112 GLY A O 1
ATOM 856 N N . VAL A 1 113 ? 2.789 -24.953 -18.594 1 85.62 113 VAL A N 1
ATOM 857 C CA . VAL A 1 113 ? 4.059 -24.422 -18.125 1 85.62 113 VAL A CA 1
ATOM 858 C C . VAL A 1 113 ? 3.816 -23.125 -17.344 1 85.62 113 VAL A C 1
ATOM 860 O O . VAL A 1 113 ? 3.121 -22.234 -17.828 1 85.62 113 VAL A O 1
ATOM 863 N N . LEU A 1 114 ? 4.301 -23.078 -16.125 1 85.12 114 LEU A N 1
ATOM 864 C CA . LEU A 1 114 ? 4.184 -21.875 -15.305 1 85.12 114 LEU A CA 1
ATOM 865 C C . LEU A 1 114 ? 5.195 -20.828 -15.734 1 85.12 114 LEU A C 1
ATOM 867 O O . LEU A 1 114 ? 6.398 -21.078 -15.758 1 85.12 114 LEU A O 1
ATOM 871 N N . LYS A 1 115 ? 4.684 -19.734 -16.156 1 92.44 115 LYS A N 1
ATOM 872 C CA . LYS A 1 115 ? 5.523 -18.594 -16.531 1 92.44 115 LYS A CA 1
ATOM 873 C C . LYS A 1 115 ? 5.352 -17.438 -15.555 1 92.44 115 LYS A C 1
ATOM 875 O O . LYS A 1 115 ? 4.227 -17 -15.289 1 92.44 115 LYS A O 1
ATOM 880 N N . THR A 1 116 ? 6.445 -16.969 -15.078 1 93.31 116 THR A N 1
ATOM 881 C CA . THR A 1 116 ? 6.426 -15.867 -14.133 1 93.31 116 THR A CA 1
ATOM 882 C C . THR A 1 116 ? 6.555 -14.531 -14.852 1 93.31 116 THR A C 1
ATOM 884 O O . THR A 1 116 ? 7.383 -14.383 -15.75 1 93.31 116 THR A O 1
ATOM 887 N N . LYS A 1 117 ? 5.66 -13.641 -14.547 1 94.88 117 LYS A N 1
ATOM 888 C CA . LYS A 1 117 ? 5.695 -12.273 -15.062 1 94.88 117 LYS A CA 1
ATOM 889 C C . LYS A 1 117 ? 5.633 -11.258 -13.93 1 94.88 117 LYS A C 1
ATOM 891 O O . LYS A 1 117 ? 4.938 -11.469 -12.93 1 94.88 117 LYS A O 1
ATOM 896 N N . GLN A 1 118 ? 6.445 -10.281 -14.109 1 95 118 GLN A N 1
ATOM 897 C CA . GLN A 1 118 ? 6.375 -9.195 -13.141 1 95 118 GLN A CA 1
ATOM 898 C C . GLN A 1 118 ? 5.363 -8.133 -13.578 1 95 118 GLN A C 1
ATOM 900 O O . GLN A 1 118 ? 5.402 -7.664 -14.719 1 95 118 GLN A O 1
ATOM 905 N N . ILE A 1 119 ? 4.43 -7.746 -12.68 1 95.75 119 ILE A N 1
ATOM 906 C CA . ILE A 1 119 ? 3.465 -6.699 -13 1 95.75 119 ILE A CA 1
ATOM 907 C C . ILE A 1 119 ? 3.619 -5.539 -12.023 1 95.75 119 ILE A C 1
ATOM 909 O O . ILE A 1 119 ? 4.191 -5.699 -10.938 1 95.75 119 ILE A O 1
ATOM 913 N N . GLU A 1 120 ? 3.145 -4.34 -12.5 1 96.06 120 GLU A N 1
ATOM 914 C CA . GLU A 1 120 ? 3.076 -3.182 -11.609 1 96.06 120 GLU A CA 1
ATOM 915 C C . GLU A 1 120 ? 1.719 -3.096 -10.922 1 96.06 120 GLU A C 1
ATOM 917 O O . GLU A 1 120 ? 0.677 -3.133 -11.578 1 96.06 120 GLU A O 1
ATOM 922 N N . ALA A 1 121 ? 1.719 -3.129 -9.648 1 97.12 121 ALA A N 1
ATOM 923 C CA . ALA A 1 121 ? 0.511 -2.982 -8.844 1 97.12 121 ALA A CA 1
ATOM 924 C C . ALA A 1 121 ? 0.565 -1.714 -7.996 1 97.12 121 ALA A C 1
ATOM 926 O O . ALA A 1 121 ? 1.632 -1.118 -7.828 1 97.12 121 ALA A O 1
ATOM 927 N N . THR A 1 122 ? -0.624 -1.245 -7.551 1 98 122 THR A N 1
ATOM 928 C CA . THR A 1 122 ? -0.728 -0.08 -6.68 1 98 122 THR A CA 1
ATOM 929 C C . THR A 1 122 ? -1.335 -0.462 -5.332 1 98 122 THR A C 1
ATOM 931 O O . THR A 1 122 ? -2.176 -1.361 -5.258 1 98 122 THR A O 1
ATOM 934 N N . SER A 1 123 ? -0.899 0.3 -4.277 1 97.56 123 SER A N 1
ATOM 935 C CA . SER A 1 123 ? -1.314 -0.262 -2.996 1 97.56 123 SER A CA 1
ATOM 936 C C . SER A 1 123 ? -1.87 0.818 -2.072 1 97.56 123 SER A C 1
ATOM 938 O O . SER A 1 123 ? -2.518 0.511 -1.07 1 97.56 123 SER A O 1
ATOM 940 N N . ALA A 1 124 ? -1.619 2.078 -2.326 1 98.5 124 ALA A N 1
ATOM 941 C CA . ALA A 1 124 ? -2.047 3.148 -1.429 1 98.5 124 ALA A CA 1
ATOM 942 C C . ALA A 1 124 ? -1.874 4.516 -2.084 1 98.5 124 ALA A C 1
ATOM 944 O O . ALA A 1 124 ? -1.459 4.609 -3.24 1 98.5 124 ALA A O 1
ATOM 945 N N . CYS A 1 125 ? -2.309 5.418 -1.375 1 98.69 125 CYS A N 1
ATOM 946 C CA . CYS A 1 125 ? -1.996 6.812 -1.655 1 98.69 125 CYS A CA 1
ATOM 947 C C . CYS A 1 125 ? -1.291 7.465 -0.47 1 98.69 125 CYS A C 1
ATOM 949 O O . CYS A 1 125 ? -1.841 7.52 0.631 1 98.69 125 CYS A O 1
ATOM 951 N N . VAL A 1 126 ? -0.076 7.906 -0.686 1 98.75 126 VAL A N 1
ATOM 952 C CA . VAL A 1 126 ? 0.714 8.398 0.439 1 98.75 126 VAL A CA 1
ATOM 953 C C . VAL A 1 126 ? 1.036 9.875 0.238 1 98.75 126 VAL A C 1
ATOM 955 O O . VAL A 1 126 ? 1.09 10.359 -0.896 1 98.75 126 VAL A O 1
ATOM 958 N N . CYS A 1 127 ? 1.162 10.57 1.34 1 98.75 127 CYS A N 1
ATOM 959 C CA . CYS A 1 127 ? 1.64 11.945 1.332 1 98.75 127 CYS A CA 1
ATOM 960 C C . CYS A 1 127 ? 3.162 12 1.341 1 98.75 127 CYS A C 1
ATOM 962 O O . CYS A 1 127 ? 3.797 11.547 2.295 1 98.75 127 CYS A O 1
ATOM 964 N N . ALA A 1 128 ? 3.729 12.594 0.237 1 98.5 128 ALA A N 1
ATOM 965 C CA . ALA A 1 128 ? 5.176 12.453 0.112 1 98.5 128 ALA A CA 1
ATOM 966 C C . ALA A 1 128 ? 5.805 13.719 -0.449 1 98.5 128 ALA A C 1
ATOM 968 O O . ALA A 1 128 ? 5.152 14.477 -1.17 1 98.5 128 ALA A O 1
ATOM 969 N N . LEU A 1 129 ? 7.082 13.922 -0.028 1 97.56 129 LEU A N 1
ATOM 970 C CA . LEU A 1 129 ? 7.918 14.945 -0.645 1 97.56 129 LEU A CA 1
ATOM 971 C C . LEU A 1 129 ? 8.211 14.602 -2.1 1 97.56 129 LEU A C 1
ATOM 973 O O . LEU A 1 129 ? 8.211 13.43 -2.479 1 97.56 129 LEU A O 1
ATOM 977 N N . PRO A 1 130 ? 8.445 15.586 -2.936 1 94.81 130 PRO A N 1
ATOM 978 C CA . PRO A 1 130 ? 8.734 15.312 -4.344 1 94.81 130 PRO A CA 1
ATOM 979 C C . PRO A 1 130 ? 10.07 14.594 -4.543 1 94.81 130 PRO A C 1
ATOM 981 O O . PRO A 1 130 ? 10.961 14.695 -3.695 1 94.81 130 PRO A O 1
ATOM 984 N N . GLN A 1 131 ? 10.117 13.773 -5.652 1 90 131 GLN A N 1
ATOM 985 C CA . GLN A 1 131 ? 11.375 13.133 -6.02 1 90 131 GLN A CA 1
ATOM 986 C C . GLN A 1 131 ? 12.312 14.125 -6.703 1 90 131 GLN A C 1
ATOM 988 O O . GLN A 1 131 ? 11.93 14.797 -7.656 1 90 131 GLN A O 1
ATOM 993 N N . LEU A 1 132 ? 13.383 14.273 -6.066 1 80.5 132 LEU A N 1
ATOM 994 C CA . LEU A 1 132 ? 14.359 15.148 -6.707 1 80.5 132 LEU A CA 1
ATOM 995 C C . LEU A 1 132 ? 15.094 14.422 -7.828 1 80.5 132 LEU A C 1
ATOM 997 O O . LEU A 1 132 ? 15.516 13.273 -7.656 1 80.5 132 LEU A O 1
ATOM 1001 N N . VAL A 1 133 ? 14.578 14.344 -9.094 1 65 133 VAL A N 1
ATOM 1002 C CA . VAL A 1 133 ? 15.172 13.68 -10.25 1 65 133 VAL A CA 1
ATOM 1003 C C . VAL A 1 133 ? 16.609 14.156 -10.438 1 65 133 VAL A C 1
ATOM 1005 O O . VAL A 1 133 ? 16.859 15.352 -10.57 1 65 133 VAL A O 1
ATOM 1008 N N . PRO A 1 134 ? 17.484 13.156 -10.023 1 58.09 134 PRO A N 1
ATOM 1009 C CA . PRO A 1 134 ? 18.828 13.562 -10.43 1 58.09 134 PRO A CA 1
ATOM 1010 C C . PRO A 1 134 ? 18.969 13.758 -11.938 1 58.09 134 PRO A C 1
ATOM 1012 O O . PRO A 1 134 ? 18.219 13.156 -12.711 1 58.09 134 PRO A O 1
ATOM 1015 N N . THR A 1 135 ? 19.562 14.875 -12.391 1 53.31 135 THR A N 1
ATOM 1016 C CA . THR A 1 135 ? 19.891 15.141 -13.781 1 53.31 135 THR A CA 1
ATOM 1017 C C . THR A 1 135 ? 20.344 13.859 -14.484 1 53.31 135 THR A C 1
ATOM 1019 O O . THR A 1 135 ? 20.391 13.805 -15.711 1 53.31 135 THR A O 1
ATOM 1022 N N . GLN A 1 136 ? 21.188 13 -13.977 1 51.09 136 GLN A N 1
ATOM 1023 C CA . GLN A 1 136 ? 21.766 11.93 -14.797 1 51.09 136 GLN A CA 1
ATOM 1024 C C . GLN A 1 136 ? 20.953 10.641 -14.648 1 51.09 136 GLN A C 1
ATOM 1026 O O . GLN A 1 136 ? 20.594 10.25 -13.539 1 51.09 136 GLN A O 1
ATOM 1031 N N . PRO A 1 137 ? 20.281 10.211 -15.695 1 47.78 137 PRO A N 1
ATOM 1032 C CA . PRO A 1 137 ? 19.484 8.984 -15.734 1 47.78 137 PRO A CA 1
ATOM 1033 C C . PRO A 1 137 ? 20.172 7.805 -15.062 1 47.78 137 PRO A C 1
ATOM 1035 O O . PRO A 1 137 ? 21.219 7.352 -15.531 1 47.78 137 PRO A O 1
ATOM 1038 N N . THR A 1 138 ? 20.562 7.828 -13.852 1 44.19 138 THR A N 1
ATOM 1039 C CA . THR A 1 138 ? 21.234 6.605 -13.422 1 44.19 138 THR A CA 1
ATOM 1040 C C . THR A 1 138 ? 20.328 5.395 -13.633 1 44.19 138 THR A C 1
ATOM 1042 O O . THR A 1 138 ? 19.125 5.469 -13.422 1 44.19 138 THR A O 1
ATOM 1045 N N . ALA A 1 139 ? 20.891 4.262 -14.125 1 44.53 139 ALA A N 1
ATOM 1046 C CA . ALA A 1 139 ? 20.266 2.982 -14.461 1 44.53 139 ALA A CA 1
ATOM 1047 C C . ALA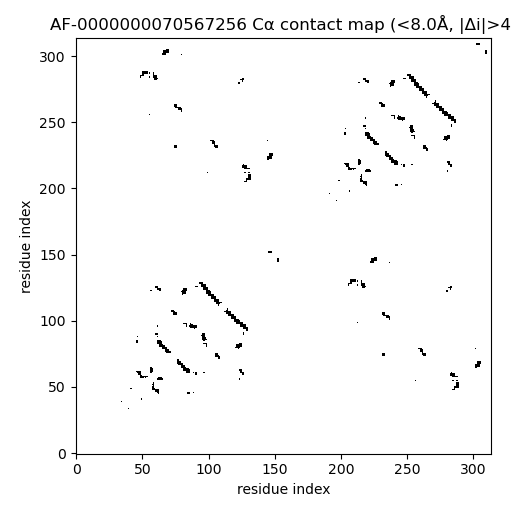 A 1 139 ? 19.25 2.562 -13.398 1 44.53 139 ALA A C 1
ATOM 1049 O O . ALA A 1 139 ? 19.469 2.795 -12.203 1 44.53 139 ALA A O 1
ATOM 1050 N N . VAL A 1 140 ? 18.016 2.678 -13.688 1 43.31 140 VAL A N 1
ATOM 1051 C CA . VAL A 1 140 ? 16.953 2.145 -12.844 1 43.31 140 VAL A CA 1
ATOM 1052 C C . VAL A 1 140 ? 17.438 0.882 -12.141 1 43.31 140 VAL A C 1
ATOM 1054 O O . VAL A 1 140 ? 17.625 -0.157 -12.773 1 43.31 140 VAL A O 1
ATOM 1057 N N . ALA A 1 141 ? 18.375 0.902 -11.266 1 44.12 141 ALA A N 1
ATOM 1058 C CA . ALA A 1 141 ? 18.797 -0.272 -10.508 1 44.12 141 ALA A CA 1
ATOM 1059 C C . ALA A 1 141 ? 17.594 -1.042 -9.977 1 44.12 141 ALA A C 1
ATOM 1061 O O . ALA A 1 141 ? 16.625 -0.442 -9.477 1 44.12 141 ALA A O 1
ATOM 1062 N N . GLU A 1 142 ? 17.344 -2.174 -10.57 1 52.47 142 GLU A N 1
ATOM 1063 C CA . GLU A 1 142 ? 16.359 -3.133 -10.07 1 52.47 142 GLU A CA 1
ATOM 1064 C C . GLU A 1 142 ? 16.391 -3.209 -8.547 1 52.47 142 GLU A C 1
ATOM 1066 O O . GLU A 1 142 ? 17.422 -3.52 -7.949 1 52.47 142 GLU A O 1
ATOM 1071 N N . ARG A 1 143 ? 15.562 -2.529 -7.879 1 55.84 143 ARG A N 1
ATOM 1072 C CA . ARG A 1 143 ? 15.539 -2.477 -6.422 1 55.84 143 ARG A CA 1
ATOM 1073 C C . ARG A 1 143 ? 15.273 -3.855 -5.828 1 55.84 143 ARG A C 1
ATOM 1075 O O . ARG A 1 143 ? 14.25 -4.477 -6.113 1 55.84 143 ARG A O 1
ATOM 1082 N N . ARG A 1 144 ? 16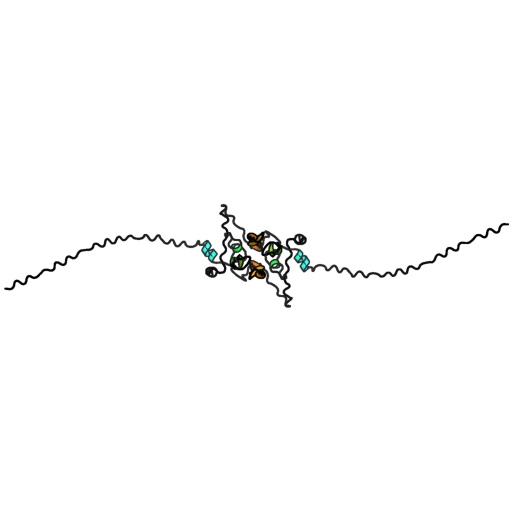.406 -4.395 -5.312 1 68.69 144 ARG A N 1
ATOM 1083 C CA . ARG A 1 144 ? 16.266 -5.637 -4.562 1 68.69 144 ARG A CA 1
ATOM 1084 C C . ARG A 1 144 ? 15.906 -5.359 -3.105 1 68.69 144 ARG A C 1
ATOM 1086 O O . ARG A 1 144 ? 16.625 -4.637 -2.41 1 68.69 144 ARG A O 1
ATOM 1093 N N . TYR A 1 145 ? 14.672 -5.777 -2.729 1 81 145 TYR A N 1
ATOM 1094 C CA . TYR A 1 145 ? 14.234 -5.629 -1.347 1 81 145 TYR A CA 1
ATOM 1095 C C . TYR A 1 145 ? 14.906 -6.652 -0.444 1 81 145 TYR A C 1
ATOM 1097 O O . TYR A 1 145 ? 15.109 -7.805 -0.843 1 81 145 TYR A O 1
ATOM 1105 N N . PRO A 1 146 ? 15.375 -6.117 0.786 1 82.62 146 PRO A N 1
ATOM 1106 C CA . PRO A 1 146 ? 15.844 -7.133 1.733 1 82.62 146 PRO A CA 1
ATOM 1107 C C . PRO A 1 146 ? 14.789 -8.203 2.021 1 82.62 146 PRO A C 1
ATOM 1109 O O . PRO A 1 146 ? 13.594 -7.941 1.909 1 82.62 146 PRO A O 1
ATOM 1112 N N . ARG A 1 147 ? 15.297 -9.484 2.355 1 85.38 147 ARG A N 1
ATOM 1113 C CA . ARG A 1 147 ? 14.398 -10.578 2.713 1 85.38 147 ARG A CA 1
ATOM 1114 C C . ARG A 1 147 ? 14.078 -10.555 4.203 1 85.38 147 ARG A C 1
ATOM 1116 O O . ARG A 1 147 ? 14.953 -10.273 5.027 1 85.38 147 ARG A O 1
ATOM 1123 N N . ALA A 1 148 ? 12.766 -10.781 4.438 1 82.19 148 ALA A N 1
ATOM 1124 C CA . ALA A 1 148 ? 12.328 -10.773 5.828 1 82.19 148 ALA A CA 1
ATOM 1125 C C . ALA A 1 148 ? 13.109 -11.781 6.66 1 82.19 148 ALA A C 1
ATOM 1127 O O . ALA A 1 148 ? 13.297 -11.586 7.863 1 82.19 148 ALA A O 1
ATOM 1128 N N . ASP A 1 149 ? 13.516 -12.844 5.992 1 71.56 149 ASP A N 1
ATOM 1129 C CA . ASP A 1 149 ? 14.203 -13.914 6.699 1 71.56 149 ASP A CA 1
ATOM 1130 C C . ASP A 1 149 ? 15.703 -13.641 6.793 1 71.56 149 ASP A C 1
ATOM 1132 O O . ASP A 1 149 ? 16.453 -14.422 7.379 1 71.56 149 ASP A O 1
ATOM 1136 N N . ASP A 1 150 ? 16.094 -12.445 6.352 1 68.31 150 ASP A N 1
ATOM 1137 C CA . ASP A 1 150 ? 17.5 -12.062 6.465 1 68.31 150 ASP A CA 1
ATOM 1138 C C . ASP A 1 150 ? 17.812 -11.547 7.867 1 68.31 150 ASP A C 1
ATOM 1140 O O . ASP A 1 150 ? 17.141 -10.641 8.367 1 68.31 150 ASP A O 1
ATOM 1144 N N . PRO A 1 151 ? 18.75 -12.211 8.602 1 61.47 151 PRO A N 1
ATOM 1145 C CA . PRO A 1 151 ? 19.094 -11.836 9.977 1 61.47 151 PRO A CA 1
ATOM 1146 C C . PRO A 1 151 ? 19.391 -10.352 10.133 1 61.47 151 PRO A C 1
ATOM 1148 O O . PRO A 1 151 ? 19.141 -9.773 11.195 1 61.47 151 PRO A O 1
ATOM 1151 N N . GLY A 1 152 ? 19.922 -9.672 9.164 1 54.19 152 GLY A N 1
ATOM 1152 C CA . GLY A 1 152 ? 20.266 -8.258 9.25 1 54.19 152 GLY A CA 1
ATOM 1153 C C . GLY A 1 152 ? 19.062 -7.348 9.117 1 54.19 152 GLY A C 1
ATOM 1154 O O . GLY A 1 152 ? 19.172 -6.133 9.305 1 54.19 152 GLY A O 1
ATOM 1155 N N . TYR A 1 153 ? 17.984 -7.941 8.719 1 55.25 153 TYR A N 1
ATOM 1156 C CA . TYR A 1 153 ? 16.828 -7.09 8.469 1 55.25 153 TYR A CA 1
ATOM 1157 C C . TYR A 1 153 ? 16.375 -6.391 9.742 1 55.25 153 TYR A C 1
ATOM 1159 O O . TYR A 1 153 ? 15.984 -5.223 9.711 1 55.25 153 TYR A O 1
ATOM 1167 N N . TYR A 1 154 ? 16.266 -7.047 10.914 1 50.66 154 TYR A N 1
ATOM 1168 C CA . TYR A 1 154 ? 15.789 -6.461 12.164 1 50.66 154 TYR A CA 1
ATOM 1169 C C . TYR A 1 154 ? 16.922 -5.754 12.898 1 50.66 154 TYR A C 1
ATOM 1171 O O . TYR A 1 154 ? 16.703 -5.195 13.984 1 50.66 154 TYR A O 1
ATOM 1179 N N . LEU A 1 155 ? 18.125 -5.926 12.547 1 41.06 155 LEU A N 1
ATOM 1180 C CA . LEU A 1 155 ? 19.141 -5.301 13.383 1 41.06 155 LEU A CA 1
ATOM 1181 C C . LEU A 1 155 ? 19.156 -3.789 13.172 1 41.06 155 LEU A C 1
ATOM 1183 O O . LEU A 1 155 ? 19.969 -3.084 13.781 1 41.06 155 LEU A O 1
ATOM 1187 N N . MET A 1 156 ? 18.625 -3.367 12.219 1 34.97 156 MET A N 1
ATOM 1188 C CA . MET A 1 156 ? 18.719 -1.913 12.141 1 34.97 156 MET A CA 1
ATOM 1189 C C . MET A 1 156 ? 17.766 -1.252 13.133 1 34.97 156 MET A C 1
ATOM 1191 O O . MET A 1 156 ? 16.547 -1.244 12.914 1 34.97 156 MET A O 1
ATOM 1195 N N . HIS A 1 157 ? 17.844 -1.424 14.383 1 28.92 157 HIS A N 1
ATOM 1196 C CA . HIS A 1 157 ? 17.297 -0.64 15.484 1 28.92 157 HIS A CA 1
ATOM 1197 C C . HIS A 1 157 ? 17.828 0.788 15.461 1 28.92 157 HIS A C 1
ATOM 1199 O O . HIS A 1 157 ? 19 1.013 15.141 1 28.92 157 HIS A O 1
ATOM 1205 N N . MET B 1 1 ? 106 -36.375 32.469 1 30.41 1 MET B N 1
ATOM 1206 C CA . MET B 1 1 ? 105.812 -35.031 31.906 1 30.41 1 MET B CA 1
ATOM 1207 C C . MET B 1 1 ? 104.875 -35.062 30.719 1 30.41 1 MET B C 1
ATOM 1209 O O . MET B 1 1 ? 105.312 -35.188 29.578 1 30.41 1 MET B O 1
ATOM 1213 N N . ALA B 1 2 ? 103.812 -35.875 30.891 1 37.41 2 ALA B N 1
ATOM 1214 C CA . ALA B 1 2 ? 102.75 -36.125 29.906 1 37.41 2 ALA B CA 1
ATOM 1215 C C . ALA B 1 2 ? 102.062 -34.812 29.516 1 37.41 2 ALA B C 1
ATOM 1217 O O . ALA B 1 2 ? 101.688 -34.031 30.375 1 37.41 2 ALA B O 1
ATOM 1218 N N . ALA B 1 3 ? 102.438 -34.312 28.328 1 38.59 3 ALA B N 1
ATOM 1219 C CA . ALA B 1 3 ? 102.125 -33.156 27.516 1 38.59 3 ALA B CA 1
ATOM 1220 C C . ALA B 1 3 ? 100.625 -33.125 27.25 1 38.59 3 ALA B C 1
ATOM 1222 O O . ALA B 1 3 ? 100.062 -34.031 26.625 1 38.59 3 ALA B O 1
ATOM 1223 N N . SER B 1 4 ? 99.75 -32.781 28.281 1 39.59 4 SER B N 1
ATOM 1224 C CA . SER B 1 4 ? 98.312 -32.688 28.203 1 39.59 4 SER B CA 1
ATOM 1225 C C . SER B 1 4 ? 97.875 -31.703 27.125 1 39.59 4 SER B C 1
ATOM 1227 O O . SER B 1 4 ? 98.188 -30.531 27.203 1 39.59 4 SER B O 1
ATOM 1229 N N . LEU B 1 5 ? 98.062 -32.125 25.844 1 40.72 5 LEU B N 1
ATOM 1230 C CA . LEU B 1 5 ? 97.625 -31.312 24.703 1 40.72 5 LEU B CA 1
ATOM 1231 C C . LEU B 1 5 ? 96.188 -30.891 24.844 1 40.72 5 LEU B C 1
ATOM 1233 O O . LEU B 1 5 ? 95.25 -31.734 24.953 1 40.72 5 LEU B O 1
ATOM 1237 N N . GLY B 1 6 ? 95.875 -29.781 25.641 1 38.91 6 GLY B N 1
ATOM 1238 C CA . GLY B 1 6 ? 94.625 -29.078 25.812 1 38.91 6 GLY B CA 1
ATOM 1239 C C . GLY B 1 6 ? 93.938 -28.672 24.5 1 38.91 6 GLY B C 1
ATOM 1240 O O . GLY B 1 6 ? 94.562 -27.969 23.703 1 38.91 6 GLY B O 1
ATOM 1241 N N . TRP B 1 7 ? 93.188 -29.562 23.781 1 43.41 7 TRP B N 1
ATOM 1242 C CA . TRP B 1 7 ? 92.438 -29.359 22.531 1 43.41 7 TRP B CA 1
ATOM 1243 C C . TRP B 1 7 ? 91.5 -28.156 22.656 1 43.41 7 TRP B C 1
ATOM 1245 O O . TRP B 1 7 ? 90.625 -28.141 23.516 1 43.41 7 TRP B O 1
ATOM 1255 N N . MET B 1 8 ? 92 -26.906 22.375 1 39.22 8 MET B N 1
ATOM 1256 C CA . MET B 1 8 ? 91.25 -25.641 22.312 1 39.22 8 MET B CA 1
ATOM 1257 C C . MET B 1 8 ? 90.125 -25.719 21.266 1 39.22 8 MET B C 1
ATOM 1259 O O . MET B 1 8 ? 90.375 -26.016 20.094 1 39.22 8 MET B O 1
ATOM 1263 N N . LEU B 1 9 ? 88.875 -26.297 21.547 1 41.81 9 LEU B N 1
ATOM 1264 C CA . LEU B 1 9 ? 87.688 -26.266 20.688 1 41.81 9 LEU B CA 1
ATOM 1265 C C . LEU B 1 9 ? 87.312 -24.844 20.344 1 41.81 9 LEU B C 1
ATOM 1267 O O . LEU B 1 9 ? 87.125 -24.016 21.234 1 41.81 9 LEU B O 1
ATOM 1271 N N . ALA B 1 10 ? 87.75 -24.219 19.172 1 42.69 10 ALA B N 1
ATOM 1272 C CA . ALA B 1 10 ? 87.438 -22.922 18.578 1 42.69 10 ALA B CA 1
ATOM 1273 C C . ALA B 1 10 ? 85.938 -22.828 18.219 1 42.69 10 ALA B C 1
ATOM 1275 O O . ALA B 1 10 ? 85.438 -23.641 17.438 1 42.69 10 ALA B O 1
ATOM 1276 N N . LEU B 1 11 ? 85.062 -22.375 19.125 1 39.59 11 LEU B N 1
ATOM 1277 C CA . LEU B 1 11 ? 83.625 -22.078 18.906 1 39.59 11 LEU B CA 1
ATOM 1278 C C . LEU B 1 11 ? 83.438 -21.031 17.828 1 39.59 11 LEU B C 1
ATOM 1280 O O . LEU B 1 11 ? 83.938 -19.906 17.953 1 39.59 11 LEU B O 1
ATOM 1284 N N . VAL B 1 12 ? 83.438 -21.391 16.516 1 46.72 12 VAL B N 1
ATOM 1285 C CA . VAL B 1 12 ? 83.188 -20.5 15.391 1 46.72 12 VAL B CA 1
ATOM 1286 C C . VAL B 1 12 ? 81.75 -19.984 15.477 1 46.72 12 VAL B C 1
ATOM 1288 O O . VAL B 1 12 ? 80.812 -20.766 15.398 1 46.72 12 VAL B O 1
ATOM 1291 N N . VAL B 1 13 ? 81.438 -18.906 16.219 1 45.19 13 VAL B N 1
ATOM 1292 C CA . VAL B 1 13 ? 80.188 -18.219 16.297 1 45.19 13 VAL B CA 1
ATOM 1293 C C . VAL B 1 13 ? 79.812 -17.594 14.945 1 45.19 13 VAL B C 1
ATOM 1295 O O . VAL B 1 13 ? 80.562 -16.703 14.469 1 45.19 13 VAL B O 1
ATOM 1298 N N . VAL B 1 14 ? 79.312 -18.312 13.969 1 45.25 14 VAL B N 1
ATOM 1299 C CA . VAL B 1 14 ? 78.812 -17.781 12.695 1 45.25 14 VAL B CA 1
ATOM 1300 C C . VAL B 1 14 ? 77.688 -16.781 12.945 1 45.25 14 VAL B C 1
ATOM 1302 O O . VAL B 1 14 ? 76.688 -17.141 13.547 1 45.25 14 VAL B O 1
ATOM 1305 N N . ALA B 1 15 ? 78 -15.453 13.031 1 45.34 15 ALA B N 1
ATOM 1306 C CA . ALA B 1 15 ? 77.062 -14.328 13.094 1 45.34 15 ALA B CA 1
ATOM 1307 C C . ALA B 1 15 ? 76.125 -14.32 11.891 1 45.34 15 ALA B C 1
ATOM 1309 O O . ALA B 1 15 ? 76.562 -14.156 10.75 1 45.34 15 ALA B O 1
ATOM 1310 N N . VAL B 1 16 ? 75.062 -15.164 11.828 1 47.97 16 VAL B N 1
ATOM 1311 C CA . VAL B 1 16 ? 74 -15.062 10.812 1 47.97 16 VAL B CA 1
ATOM 1312 C C . VAL B 1 16 ? 73.375 -13.672 10.867 1 47.97 16 VAL B C 1
ATOM 1314 O O . VAL B 1 16 ? 72.875 -13.266 11.898 1 47.97 16 VAL B O 1
ATOM 1317 N N . THR B 1 17 ? 73.875 -12.633 10.094 1 43.62 17 THR B N 1
ATOM 1318 C CA . THR B 1 17 ? 73.188 -11.352 9.875 1 43.62 17 THR B CA 1
ATOM 1319 C C . THR B 1 17 ? 71.812 -11.562 9.289 1 43.62 17 THR B C 1
ATOM 1321 O O . THR B 1 17 ? 71.625 -12.195 8.234 1 43.62 17 THR B O 1
ATOM 1324 N N . CYS B 1 18 ? 70.812 -11.969 10.109 1 42.59 18 CYS B N 1
ATOM 1325 C CA . CYS B 1 18 ? 69.438 -11.992 9.68 1 42.59 18 CYS B CA 1
ATOM 1326 C C . CYS B 1 18 ? 69 -10.641 9.117 1 42.59 18 CYS B C 1
ATOM 1328 O O . CYS B 1 18 ? 69.062 -9.617 9.812 1 42.59 18 CYS B O 1
ATOM 1330 N N . ALA B 1 19 ? 69.25 -10.289 7.773 1 46.47 19 ALA B N 1
ATOM 1331 C CA . ALA B 1 19 ? 68.688 -9.156 7.066 1 46.47 19 ALA B CA 1
ATOM 1332 C C . ALA B 1 19 ? 67.188 -9.047 7.336 1 46.47 19 ALA B C 1
ATOM 1334 O O . ALA B 1 19 ? 66.438 -9.977 7.051 1 46.47 19 ALA B O 1
ATOM 1335 N N . SER B 1 20 ? 66.75 -8.516 8.508 1 49.12 20 SER B N 1
ATOM 1336 C CA . SER B 1 20 ? 65.375 -8.156 8.766 1 49.12 20 SER B CA 1
ATOM 1337 C C . SER B 1 20 ? 64.812 -7.355 7.605 1 49.12 20 SER B C 1
ATOM 1339 O O . SER B 1 20 ? 65.188 -6.219 7.359 1 49.12 20 SER B O 1
ATOM 1341 N N . GLY B 1 21 ? 64.625 -7.934 6.344 1 46.38 21 GLY B N 1
ATOM 1342 C CA . GLY B 1 21 ? 63.781 -7.273 5.355 1 46.38 21 GLY B CA 1
ATOM 1343 C C . GLY B 1 21 ? 62.469 -6.77 5.93 1 46.38 21 GLY B C 1
ATOM 1344 O O . GLY B 1 21 ? 61.625 -7.559 6.359 1 46.38 21 GLY B O 1
ATOM 1345 N N . SER B 1 22 ? 62.5 -5.676 6.723 1 48.44 22 SER B N 1
ATOM 1346 C CA . SER B 1 22 ? 61.312 -4.992 7.18 1 48.44 22 SER B CA 1
ATOM 1347 C C . SER B 1 22 ? 60.344 -4.719 6.02 1 48.44 22 SER B C 1
ATOM 1349 O O . SER B 1 22 ? 60.594 -3.824 5.207 1 48.44 22 SER B O 1
ATOM 1351 N N . GLY B 1 23 ? 59.969 -5.688 5.176 1 48.66 23 GLY B N 1
ATOM 1352 C CA . GLY B 1 23 ? 58.844 -5.375 4.312 1 48.66 23 GLY B CA 1
ATOM 1353 C C . GLY B 1 23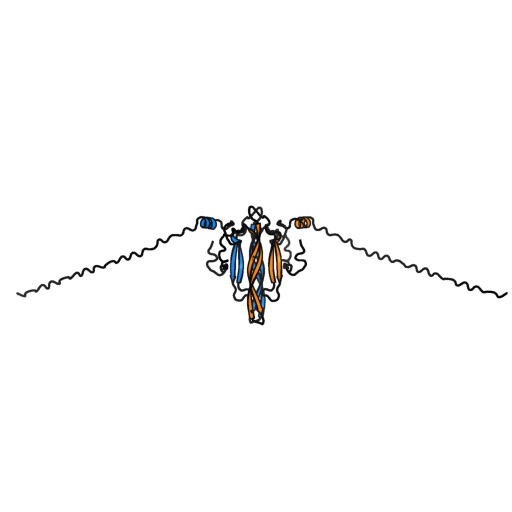 ? 57.656 -4.762 5.059 1 48.66 23 GLY B C 1
ATOM 1354 O O . GLY B 1 23 ? 57 -5.441 5.832 1 48.66 23 GLY B O 1
ATOM 1355 N N . GLY B 1 24 ? 57.906 -3.504 5.504 1 49.38 24 GLY B N 1
ATOM 1356 C CA . GLY B 1 24 ? 56.75 -2.773 6.027 1 49.38 24 GLY B CA 1
ATOM 1357 C C . GLY B 1 24 ? 55.5 -2.896 5.164 1 49.38 24 GLY B C 1
ATOM 1358 O O . GLY B 1 24 ? 55.562 -2.623 3.961 1 49.38 24 GLY B O 1
ATOM 1359 N N . VAL B 1 25 ? 54.719 -3.881 5.344 1 51.78 25 VAL B N 1
ATOM 1360 C CA . VAL B 1 25 ? 53.375 -3.867 4.77 1 51.78 25 VAL B CA 1
ATOM 1361 C C . VAL B 1 25 ? 52.719 -2.527 5.059 1 51.78 25 VAL B C 1
ATOM 1363 O O . VAL B 1 25 ? 52.594 -2.119 6.215 1 51.78 25 VAL B O 1
ATOM 1366 N N . ALA B 1 26 ? 52.781 -1.546 4.059 1 56.38 26 ALA B N 1
ATOM 1367 C CA . ALA B 1 26 ? 52 -0.313 4.094 1 56.38 26 ALA B CA 1
ATOM 1368 C C . ALA B 1 26 ? 50.531 -0.608 4.32 1 56.38 26 ALA B C 1
ATOM 1370 O O . ALA B 1 26 ? 49.875 -1.229 3.479 1 56.38 26 ALA B O 1
ATOM 1371 N N . ILE B 1 27 ? 50.125 -0.79 5.504 1 53.41 27 ILE B N 1
ATOM 1372 C CA . ILE B 1 27 ? 48.719 -0.859 5.793 1 53.41 27 ILE B CA 1
ATOM 1373 C C . ILE B 1 27 ? 48 0.354 5.191 1 53.41 27 ILE B C 1
ATOM 1375 O O . ILE B 1 27 ? 48.375 1.497 5.461 1 53.41 27 ILE B O 1
ATOM 1379 N N . PRO B 1 28 ? 47.375 0.198 4.043 1 55.81 28 PRO B N 1
ATOM 1380 C CA . PRO B 1 28 ? 46.625 1.366 3.586 1 55.81 28 PRO B CA 1
ATOM 1381 C C . PRO B 1 28 ? 45.781 1.986 4.691 1 55.81 28 PRO B C 1
ATOM 1383 O O . PRO B 1 28 ? 45.344 1.287 5.613 1 55.81 28 PRO B O 1
ATOM 1386 N N . PRO B 1 29 ? 45.938 3.32 4.891 1 51.69 29 PRO B N 1
ATOM 1387 C CA . PRO B 1 29 ? 45.094 3.941 5.926 1 51.69 29 PRO B CA 1
ATOM 1388 C C . PRO B 1 29 ? 43.625 3.543 5.82 1 51.69 29 PRO B C 1
ATOM 1390 O O . PRO B 1 29 ? 43.094 3.473 4.715 1 51.69 29 PRO B O 1
ATOM 1393 N N . TRP B 1 30 ? 43.188 2.646 6.648 1 50.28 30 TRP B N 1
ATOM 1394 C CA . TRP B 1 30 ? 41.75 2.439 6.82 1 50.28 30 TRP B CA 1
ATOM 1395 C C . TRP B 1 30 ? 41.031 3.773 6.859 1 50.28 30 TRP B C 1
ATOM 1397 O O . TRP B 1 30 ? 41.094 4.492 7.859 1 50.28 30 TRP B O 1
ATOM 1407 N N . ARG B 1 31 ? 40.875 4.508 5.699 1 51.44 31 ARG B N 1
ATOM 1408 C CA . ARG B 1 31 ? 40.031 5.695 5.66 1 51.44 31 ARG B CA 1
ATOM 1409 C C . ARG B 1 31 ? 38.656 5.402 6.238 1 51.44 31 ARG B C 1
ATOM 1411 O O . ARG B 1 31 ? 37.875 4.629 5.664 1 51.44 31 ARG B O 1
ATOM 1418 N N . TRP B 1 32 ? 38.469 5.547 7.574 1 50 32 TRP B N 1
ATOM 1419 C CA . TRP B 1 32 ? 37.156 5.57 8.172 1 50 32 TRP B CA 1
ATOM 1420 C C . TRP B 1 32 ? 36.219 6.48 7.379 1 50 32 TRP B C 1
ATOM 1422 O O . TRP B 1 32 ? 36.406 7.699 7.352 1 50 32 TRP B O 1
ATOM 1432 N N . GLN B 1 33 ? 35.688 5.996 6.281 1 52 33 GLN B N 1
ATOM 1433 C CA . GLN B 1 33 ? 34.656 6.797 5.633 1 52 33 GLN B CA 1
ATOM 1434 C C . GLN B 1 33 ? 33.562 7.188 6.617 1 52 33 GLN B C 1
ATOM 1436 O O . GLN B 1 33 ? 32.75 6.352 7.008 1 52 33 GLN B O 1
ATOM 1441 N N . PHE B 1 34 ? 33.719 8.312 7.383 1 50.56 34 PHE B N 1
ATOM 1442 C CA . PHE B 1 34 ? 32.656 8.922 8.188 1 50.56 34 PHE B CA 1
ATOM 1443 C C . PHE B 1 34 ? 31.359 9.031 7.387 1 50.56 34 PHE B C 1
ATOM 1445 O O . PHE B 1 34 ? 31.359 9.523 6.254 1 50.56 34 PHE B O 1
ATOM 1452 N N . PRO B 1 35 ? 30.391 8.234 7.734 1 55.47 35 PRO B N 1
ATOM 1453 C CA . PRO B 1 35 ? 29.172 8.508 6.984 1 55.47 35 PRO B CA 1
ATOM 1454 C C . PRO B 1 35 ? 28.891 10.008 6.832 1 55.47 35 PRO B C 1
ATOM 1456 O O . PRO B 1 35 ? 29.266 10.797 7.695 1 55.47 35 PRO B O 1
ATOM 1459 N N . SER B 1 36 ? 28.578 10.352 5.715 1 55.84 36 SER B N 1
ATOM 1460 C CA . SER B 1 36 ? 28.266 11.766 5.504 1 55.84 36 SER B CA 1
ATOM 1461 C C . SER B 1 36 ? 27.297 12.281 6.562 1 55.84 36 SER B C 1
ATOM 1463 O O . SER B 1 36 ? 26.438 11.531 7.047 1 55.84 36 SER B O 1
ATOM 1465 N N . ARG B 1 37 ? 27.656 13.398 7.129 1 53.31 37 ARG B N 1
ATOM 1466 C CA . ARG B 1 37 ? 26.844 14.07 8.133 1 53.31 37 ARG B CA 1
ATOM 1467 C C . ARG B 1 37 ? 25.344 13.938 7.82 1 53.31 37 ARG B C 1
ATOM 1469 O O . ARG B 1 37 ? 24.531 13.758 8.727 1 53.31 37 ARG B O 1
ATOM 1476 N N . HIS B 1 38 ? 24.953 14.164 6.508 1 51.38 38 HIS B N 1
ATOM 1477 C CA . HIS B 1 38 ? 23.562 14.055 6.094 1 51.38 38 HIS B CA 1
ATOM 1478 C C . HIS B 1 38 ? 23.016 12.656 6.383 1 51.38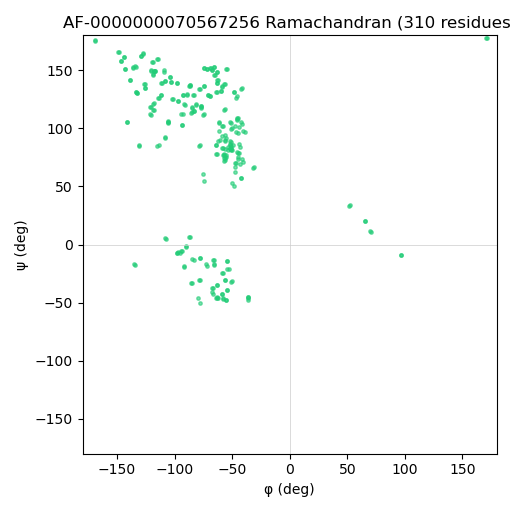 38 HIS B C 1
ATOM 1480 O O . HIS B 1 38 ? 21.891 12.516 6.848 1 51.38 38 HIS B O 1
ATOM 1486 N N . ARG B 1 39 ? 23.859 11.688 6.082 1 53.47 39 ARG B N 1
ATOM 1487 C CA . ARG B 1 39 ? 23.453 10.336 6.457 1 53.47 39 ARG B CA 1
ATOM 1488 C C . ARG B 1 39 ? 23.344 10.195 7.969 1 53.47 39 ARG B C 1
ATOM 1490 O O . ARG B 1 39 ? 22.422 9.555 8.477 1 53.47 39 ARG B O 1
ATOM 1497 N N . ALA B 1 40 ? 24.344 10.703 8.641 1 54.41 40 ALA B N 1
ATOM 1498 C CA . ALA B 1 40 ? 24.344 10.664 10.102 1 54.41 40 ALA B CA 1
ATOM 1499 C C . ALA B 1 40 ? 23.078 11.32 10.664 1 54.41 40 ALA B C 1
ATOM 1501 O O . ALA B 1 40 ? 22.453 10.797 11.586 1 54.41 40 ALA B O 1
ATOM 1502 N N . LEU B 1 41 ? 22.766 12.477 10.156 1 50.44 41 LEU B N 1
ATOM 1503 C CA . LEU B 1 41 ? 21.578 13.172 10.609 1 50.44 41 LEU B CA 1
ATOM 1504 C C . LEU B 1 41 ? 20.312 12.422 10.188 1 50.44 41 LEU B C 1
ATOM 1506 O O . LEU B 1 41 ? 19.312 12.438 10.898 1 50.44 41 LEU B O 1
ATOM 1510 N N . ARG B 1 42 ? 20.375 11.906 8.898 1 52.44 42 ARG B N 1
ATOM 1511 C CA . ARG B 1 42 ? 19.297 11.062 8.383 1 52.44 42 ARG B CA 1
ATOM 1512 C C . ARG B 1 42 ? 19.094 9.828 9.266 1 52.44 42 ARG B C 1
ATOM 1514 O O . ARG B 1 42 ? 17.969 9.398 9.492 1 52.44 42 ARG B O 1
ATOM 1521 N N . GLU B 1 43 ? 20.312 9.25 9.555 1 55.53 43 GLU B N 1
ATOM 1522 C CA . GLU B 1 43 ? 20.266 8.164 10.531 1 55.53 43 GLU B CA 1
ATOM 1523 C C . GLU B 1 43 ? 19.594 8.625 11.828 1 55.53 43 GLU B C 1
ATOM 1525 O O . GLU B 1 43 ? 18.984 7.812 12.539 1 55.53 43 GLU B O 1
ATOM 1530 N N . GLN B 1 44 ? 19.578 9.938 12.016 1 61.88 44 GLN B N 1
ATOM 1531 C CA . GLN B 1 44 ? 19.141 10.359 13.344 1 61.88 44 GLN B CA 1
ATOM 1532 C C . GLN B 1 44 ? 17.625 10.281 13.477 1 61.88 44 GLN B C 1
ATOM 1534 O O . GLN B 1 44 ? 17.109 9.727 14.453 1 61.88 44 GLN B O 1
ATOM 1539 N N . ASN B 1 45 ? 16.734 10.961 12.367 1 85.19 45 ASN B N 1
ATOM 1540 C CA . ASN B 1 45 ? 15.32 10.82 12.711 1 85.19 45 ASN B CA 1
ATOM 1541 C C . ASN B 1 45 ? 14.586 9.93 11.719 1 85.19 45 ASN B C 1
ATOM 1543 O O . ASN B 1 45 ? 14.172 10.383 10.648 1 85.19 45 ASN B O 1
ATOM 1547 N N . ARG B 1 46 ? 14.641 8.727 11.945 1 92.44 46 ARG B N 1
ATOM 1548 C CA . ARG B 1 46 ? 14.008 7.723 11.094 1 92.44 46 ARG B CA 1
ATOM 1549 C C . ARG B 1 46 ? 12.523 8.023 10.914 1 92.44 46 ARG B C 1
ATOM 1551 O O . ARG B 1 46 ? 11.898 7.523 9.977 1 92.44 46 ARG B O 1
ATOM 1558 N N . CYS B 1 47 ? 12.016 8.875 11.719 1 96.19 47 CYS B N 1
ATOM 1559 C CA . CYS B 1 47 ? 10.578 9.109 11.672 1 96.19 47 CYS B CA 1
ATOM 1560 C C . CYS B 1 47 ? 10.242 10.273 10.758 1 96.19 47 CYS B C 1
ATOM 1562 O O . CYS B 1 47 ? 9.07 10.547 10.5 1 96.19 47 CYS B O 1
ATOM 1564 N N . ALA B 1 48 ? 11.289 10.938 10.266 1 94.44 48 ALA B N 1
ATOM 1565 C CA . ALA B 1 48 ? 11.07 12.086 9.391 1 94.44 48 ALA B CA 1
ATOM 1566 C C . ALA B 1 48 ? 11.336 11.727 7.93 1 94.44 48 ALA B C 1
ATOM 1568 O O . ALA B 1 48 ? 12.242 10.945 7.633 1 94.44 48 ALA B O 1
ATOM 1569 N N . PRO B 1 49 ? 10.523 12.328 7.059 1 96.12 49 PRO B N 1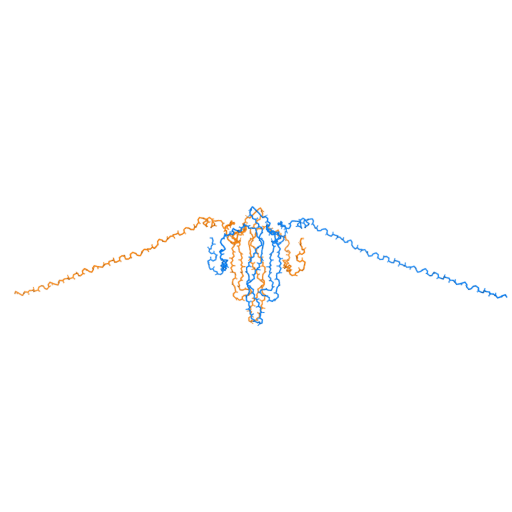
ATOM 1570 C CA . PRO B 1 49 ? 10.789 12.094 5.641 1 96.12 49 PRO B CA 1
ATOM 1571 C C . PRO B 1 49 ? 12.125 12.672 5.188 1 96.12 49 PRO B C 1
ATOM 1573 O O . PRO B 1 49 ? 12.57 13.695 5.715 1 96.12 49 PRO B O 1
ATOM 1576 N N . ASP B 1 50 ? 12.727 11.938 4.254 1 93.31 50 ASP B N 1
ATOM 1577 C CA . ASP B 1 50 ? 13.961 12.375 3.617 1 93.31 50 ASP B CA 1
ATOM 1578 C C . ASP B 1 50 ? 13.703 12.867 2.193 1 93.31 50 ASP B C 1
ATOM 1580 O O . ASP B 1 50 ? 13.5 12.062 1.282 1 93.31 50 ASP B O 1
ATOM 1584 N N . GLY B 1 51 ? 13.734 14.156 1.955 1 91.25 51 GLY B N 1
ATOM 1585 C CA . GLY B 1 51 ? 13.438 14.758 0.665 1 91.25 51 GLY B CA 1
ATOM 1586 C C . GLY B 1 51 ? 14.461 14.414 -0.401 1 91.25 51 GLY B C 1
ATOM 1587 O O . GLY B 1 51 ? 14.219 14.625 -1.592 1 91.25 51 GLY B O 1
ATOM 1588 N N . GLN B 1 52 ? 15.609 13.859 -0.034 1 90.44 52 GLN B N 1
ATOM 1589 C CA . GLN B 1 52 ? 16.656 13.531 -0.995 1 90.44 52 GLN B CA 1
ATOM 1590 C C . GLN B 1 52 ? 16.609 12.062 -1.386 1 90.44 52 GLN B C 1
ATOM 1592 O O . GLN B 1 52 ? 17.359 11.617 -2.26 1 90.44 52 GLN B O 1
ATOM 1597 N N . ALA B 1 53 ? 15.766 11.367 -0.694 1 90.69 53 ALA B N 1
ATOM 1598 C CA . ALA B 1 53 ? 15.711 9.93 -0.951 1 90.69 53 ALA B CA 1
ATOM 1599 C C . ALA B 1 53 ? 15.117 9.641 -2.328 1 90.69 53 ALA B C 1
ATOM 1601 O O . ALA B 1 53 ? 14.281 10.398 -2.822 1 90.69 53 ALA B O 1
ATOM 1602 N N . MET B 1 54 ? 15.5 8.562 -2.916 1 89.81 54 MET B N 1
ATOM 1603 C CA . MET B 1 54 ? 14.969 8.133 -4.207 1 89.81 54 MET B CA 1
ATOM 1604 C C . MET B 1 54 ? 13.672 7.359 -4.027 1 89.81 54 MET B C 1
ATOM 1606 O O . MET B 1 54 ? 12.742 7.496 -4.828 1 89.81 54 MET B O 1
ATOM 1610 N N . GLU B 1 55 ? 13.648 6.645 -2.875 1 92.06 55 GLU B N 1
ATOM 1611 C CA . GLU B 1 55 ? 12.5 5.77 -2.652 1 92.06 55 GLU B CA 1
ATOM 1612 C C . GLU B 1 55 ? 11.352 6.531 -1.998 1 92.06 55 GLU B C 1
ATOM 1614 O O . GLU B 1 55 ? 11.555 7.285 -1.046 1 92.06 55 GLU B O 1
ATOM 1619 N N . ILE B 1 56 ? 10.211 6.273 -2.488 1 95.62 56 ILE B N 1
ATOM 1620 C CA . ILE B 1 56 ? 9.039 7.008 -2.01 1 95.62 56 ILE B CA 1
ATOM 1621 C C . ILE B 1 56 ? 8.82 6.719 -0.527 1 95.62 56 ILE B C 1
ATOM 1623 O O . ILE B 1 56 ? 8.383 7.594 0.224 1 95.62 56 ILE B O 1
ATOM 1627 N N . GLY B 1 57 ? 9.117 5.461 -0.062 1 97.19 57 GLY B N 1
ATOM 1628 C CA . GLY B 1 57 ? 8.938 5.09 1.332 1 97.19 57 GLY B CA 1
ATOM 1629 C C . GLY B 1 57 ? 9.734 5.961 2.289 1 97.19 57 GLY B C 1
ATOM 1630 O O . GLY B 1 57 ? 9.344 6.133 3.447 1 97.19 57 GLY B O 1
ATOM 1631 N N . GLU B 1 58 ? 10.789 6.523 1.761 1 96 58 GLU B N 1
ATOM 1632 C CA . GLU B 1 58 ? 11.648 7.371 2.584 1 96 58 GLU B CA 1
ATOM 1633 C C . GLU B 1 58 ? 11.211 8.828 2.51 1 96 58 GLU B C 1
ATOM 1635 O O . GLU B 1 58 ? 11.594 9.641 3.355 1 96 58 GLU B O 1
ATOM 1640 N N . ARG B 1 59 ? 10.445 9.172 1.454 1 97.12 59 ARG B N 1
ATOM 1641 C CA . ARG B 1 59 ? 9.992 10.539 1.253 1 97.12 59 ARG B CA 1
ATOM 1642 C C . ARG B 1 59 ? 8.586 10.75 1.812 1 97.12 59 ARG B C 1
ATOM 1644 O O . ARG B 1 59 ? 8.109 11.875 1.903 1 97.12 59 ARG B O 1
ATOM 1651 N N . ALA B 1 60 ? 7.957 9.672 2.242 1 98.38 60 ALA B N 1
ATOM 1652 C CA . ALA B 1 60 ? 6.586 9.734 2.742 1 98.38 60 ALA B CA 1
ATOM 1653 C C . ALA B 1 60 ? 6.531 10.414 4.109 1 98.38 60 ALA B C 1
ATOM 1655 O O . ALA B 1 60 ? 7.484 10.336 4.887 1 98.38 60 ALA B O 1
ATOM 1656 N N . THR B 1 61 ? 5.375 11.078 4.41 1 98.12 61 THR B N 1
ATOM 1657 C CA . THR B 1 61 ? 5.137 11.695 5.711 1 98.12 61 THR B CA 1
ATOM 1658 C C . THR B 1 61 ? 5.324 10.68 6.836 1 98.12 61 THR B C 1
ATOM 1660 O O . THR B 1 61 ? 5.77 11.039 7.93 1 98.12 61 THR B O 1
ATOM 1663 N N . CYS B 1 62 ? 4.852 9.43 6.578 1 98.62 62 CYS B N 1
ATOM 1664 C CA . CYS B 1 62 ? 5.129 8.281 7.43 1 98.62 62 CYS B CA 1
ATOM 1665 C C . CYS B 1 62 ? 6.094 7.32 6.746 1 98.62 62 CYS B C 1
ATOM 1667 O O . CYS B 1 62 ? 5.672 6.406 6.035 1 98.62 62 CYS B O 1
ATOM 1669 N N . PRO B 1 63 ? 7.41 7.516 7.023 1 98.5 63 PRO B N 1
ATOM 1670 C CA . PRO B 1 63 ? 8.391 6.684 6.316 1 98.5 63 PRO B CA 1
ATOM 1671 C C . PRO B 1 63 ? 8.242 5.195 6.641 1 98.5 63 PRO B C 1
ATOM 1673 O O . PRO B 1 63 ? 7.828 4.84 7.746 1 98.5 63 PRO B O 1
ATOM 1676 N N . PHE B 1 64 ? 8.562 4.402 5.668 1 97.94 64 PHE B N 1
ATOM 1677 C CA . PHE B 1 64 ? 8.422 2.963 5.855 1 97.94 64 PHE B CA 1
ATOM 1678 C C . PHE B 1 64 ? 9.5 2.209 5.094 1 97.94 64 PHE B C 1
ATOM 1680 O O . PHE B 1 64 ? 10.086 2.738 4.145 1 97.94 64 PHE B O 1
ATOM 1687 N N . ASP B 1 65 ? 9.727 1.055 5.531 1 96.56 65 ASP B N 1
ATOM 1688 C CA . ASP B 1 65 ? 10.68 0.156 4.887 1 96.56 65 ASP B CA 1
ATOM 1689 C C . ASP B 1 65 ? 9.961 -0.985 4.172 1 96.56 65 ASP B C 1
ATOM 1691 O O . ASP B 1 65 ? 8.969 -1.512 4.676 1 96.56 65 ASP B O 1
ATOM 1695 N N . VAL B 1 66 ? 10.5 -1.32 2.996 1 96.06 66 VAL B N 1
ATOM 1696 C CA . VAL B 1 66 ? 9.969 -2.439 2.225 1 96.06 66 VAL B CA 1
ATOM 1697 C C . VAL B 1 66 ? 10.891 -3.65 2.377 1 96.06 66 VAL B C 1
ATOM 1699 O O . VAL B 1 66 ? 12.109 -3.518 2.346 1 96.06 66 VAL B O 1
ATOM 1702 N N . PHE B 1 67 ? 10.227 -4.816 2.506 1 95.69 67 PHE B N 1
ATOM 1703 C CA . PHE B 1 67 ? 10.953 -6.074 2.609 1 95.69 67 PHE B CA 1
ATOM 1704 C C . PHE B 1 67 ? 10.211 -7.191 1.888 1 95.69 67 PHE B C 1
ATOM 1706 O O . PHE B 1 67 ? 9.023 -7.051 1.572 1 95.69 67 PHE B O 1
ATOM 1713 N N . LEU B 1 68 ? 10.953 -8.219 1.604 1 96.38 68 LEU B N 1
ATOM 1714 C CA . LEU B 1 68 ? 10.336 -9.328 0.886 1 96.38 68 LEU B CA 1
ATOM 1715 C C . LEU B 1 68 ? 9.906 -10.422 1.851 1 96.38 68 LEU B C 1
ATOM 1717 O O . LEU B 1 68 ? 10.695 -10.875 2.678 1 96.38 68 LEU B O 1
ATOM 1721 N N . ASN B 1 69 ? 8.633 -10.805 1.845 1 95.94 69 ASN B N 1
ATOM 1722 C CA . ASN B 1 69 ? 8.164 -12.055 2.426 1 95.94 69 ASN B CA 1
ATOM 1723 C C . ASN B 1 69 ? 8.344 -13.227 1.462 1 95.94 69 ASN B C 1
ATOM 1725 O O . ASN B 1 69 ? 7.688 -13.289 0.421 1 95.94 69 ASN B O 1
ATOM 1729 N N . VAL B 1 70 ? 9.211 -14.172 1.84 1 95.25 70 VAL B N 1
ATOM 1730 C CA . VAL B 1 70 ? 9.602 -15.211 0.896 1 95.25 70 VAL B CA 1
ATOM 1731 C C . VAL B 1 70 ? 9.086 -16.562 1.382 1 95.25 70 VAL B C 1
ATOM 1733 O O . VAL B 1 70 ? 9.32 -16.953 2.529 1 95.25 70 VAL B O 1
ATOM 1736 N N . ASP B 1 71 ? 8.352 -17.281 0.533 1 94.31 71 ASP B N 1
ATOM 1737 C CA . ASP B 1 71 ? 7.906 -18.656 0.688 1 94.31 71 ASP B CA 1
ATOM 1738 C C . ASP B 1 71 ? 7.961 -19.406 -0.643 1 94.31 71 ASP B C 1
ATOM 1740 O O . ASP B 1 71 ? 7.105 -19.203 -1.508 1 94.31 71 ASP B O 1
ATOM 1744 N N . PRO B 1 72 ? 8.938 -20.266 -0.797 1 91.75 72 PRO B N 1
ATOM 1745 C CA . PRO B 1 72 ? 9.125 -20.922 -2.09 1 91.75 72 PRO B CA 1
ATOM 1746 C C . PRO B 1 72 ? 7.969 -21.844 -2.457 1 91.75 72 PRO B C 1
ATOM 1748 O O . PRO B 1 72 ? 7.832 -22.234 -3.617 1 91.75 72 PRO B O 1
ATOM 1751 N N . LYS B 1 73 ? 7.16 -22.219 -1.537 1 91.69 73 LYS B N 1
ATOM 1752 C CA . LYS B 1 73 ? 6.059 -23.141 -1.811 1 91.69 73 LYS B CA 1
ATOM 1753 C C . LYS B 1 73 ? 4.793 -22.391 -2.199 1 91.69 73 LYS B C 1
ATOM 1755 O O . LYS B 1 73 ? 3.777 -23 -2.545 1 91.69 73 LYS B O 1
ATOM 1760 N N . ARG B 1 74 ? 4.906 -21.172 -2.184 1 94.19 74 ARG B N 1
ATOM 1761 C CA . ARG B 1 74 ? 3.748 -20.297 -2.387 1 94.19 74 ARG B CA 1
ATOM 1762 C C . ARG B 1 74 ? 3.826 -19.594 -3.732 1 94.19 74 ARG B C 1
ATOM 1764 O O . ARG B 1 74 ? 4.918 -19.297 -4.223 1 94.19 74 ARG B O 1
ATOM 1771 N N . ILE B 1 75 ? 2.693 -19.281 -4.344 1 92.88 75 ILE B N 1
ATOM 1772 C CA . ILE B 1 75 ? 2.59 -18.422 -5.52 1 92.88 75 ILE B CA 1
ATOM 1773 C C . ILE B 1 75 ? 1.742 -17.188 -5.191 1 92.88 75 ILE B C 1
ATOM 1775 O O . ILE B 1 75 ? 0.545 -17.312 -4.918 1 92.88 75 ILE B O 1
ATOM 1779 N N . PRO B 1 76 ? 2.281 -16.078 -5.223 1 94.62 76 PRO B N 1
ATOM 1780 C CA . PRO B 1 76 ? 3.68 -15.781 -5.543 1 94.62 76 PRO B CA 1
ATOM 1781 C C . PRO B 1 76 ? 4.633 -16.141 -4.406 1 94.62 76 PRO B C 1
ATOM 1783 O O . PRO B 1 76 ? 4.266 -16.047 -3.23 1 94.62 76 PRO B O 1
ATOM 1786 N N . ALA B 1 77 ? 5.832 -16.438 -4.816 1 94.31 77 ALA B N 1
ATOM 1787 C CA . ALA B 1 77 ? 6.809 -16.859 -3.816 1 94.31 77 ALA B CA 1
ATOM 1788 C C . ALA B 1 77 ? 7.367 -15.656 -3.057 1 94.31 77 ALA B C 1
ATOM 1790 O O . ALA B 1 77 ? 7.805 -15.789 -1.911 1 94.31 77 ALA B O 1
ATOM 1791 N N . GLU B 1 78 ? 7.418 -14.531 -3.777 1 94.88 78 GLU B N 1
ATOM 1792 C CA . GLU B 1 78 ? 7.926 -13.305 -3.17 1 94.88 78 GLU B CA 1
ATOM 1793 C C . GLU B 1 78 ? 6.855 -12.211 -3.15 1 94.88 78 GLU B C 1
ATOM 1795 O O . GLU B 1 78 ? 6.312 -11.852 -4.195 1 94.88 78 GLU B O 1
ATOM 1800 N N . ILE B 1 79 ? 6.543 -11.742 -1.956 1 96.31 79 ILE B N 1
ATOM 1801 C CA . ILE B 1 79 ? 5.57 -10.672 -1.769 1 96.31 79 ILE B CA 1
ATOM 1802 C C . ILE B 1 79 ? 6.234 -9.484 -1.067 1 96.31 79 ILE B C 1
ATOM 1804 O O . ILE B 1 79 ? 6.668 -9.602 0.082 1 96.31 79 ILE B O 1
ATOM 1808 N N . PRO B 1 80 ? 6.375 -8.383 -1.835 1 96.62 80 PRO B N 1
ATOM 1809 C CA . PRO B 1 80 ? 6.871 -7.195 -1.131 1 96.62 80 PRO B CA 1
ATOM 1810 C C . PRO B 1 80 ? 5.91 -6.707 -0.048 1 96.62 80 PRO B C 1
ATOM 1812 O O . PRO B 1 80 ? 4.703 -6.617 -0.283 1 96.62 80 PRO B O 1
ATOM 1815 N N . MET B 1 81 ? 6.457 -6.465 1.113 1 97.69 81 MET B N 1
ATOM 1816 C CA . MET B 1 81 ? 5.695 -5.934 2.24 1 97.69 81 MET B CA 1
ATOM 1817 C C . MET B 1 81 ? 6.371 -4.695 2.818 1 97.69 81 MET B C 1
ATOM 1819 O O . MET B 1 81 ? 7.512 -4.391 2.477 1 97.69 81 MET B O 1
ATOM 1823 N N . ALA B 1 82 ? 5.586 -3.965 3.623 1 97.75 82 ALA B N 1
ATOM 1824 C CA . ALA B 1 82 ? 6.117 -2.721 4.176 1 97.75 82 ALA B CA 1
ATOM 1825 C C . ALA B 1 82 ? 5.781 -2.59 5.656 1 97.75 82 ALA B C 1
ATOM 1827 O O . ALA B 1 82 ? 4.789 -3.156 6.129 1 97.75 82 ALA B O 1
ATOM 1828 N N . SER B 1 83 ? 6.594 -1.895 6.367 1 96.94 83 SER B N 1
ATOM 1829 C CA . SER B 1 83 ? 6.352 -1.593 7.777 1 96.94 83 SER B CA 1
ATOM 1830 C C . SER B 1 83 ? 6.734 -0.153 8.109 1 96.94 83 SER B C 1
ATOM 1832 O O . SER B 1 83 ? 7.73 0.363 7.598 1 96.94 83 SER B O 1
ATOM 1834 N N . CYS B 1 84 ? 5.914 0.434 8.945 1 98.25 84 CYS B N 1
ATOM 1835 C CA . CYS B 1 84 ? 6.238 1.781 9.398 1 98.25 84 CYS B CA 1
ATOM 1836 C C . CYS B 1 84 ? 7.59 1.808 10.102 1 98.25 84 CYS B C 1
ATOM 1838 O O . CYS B 1 84 ? 7.883 0.943 10.93 1 98.25 84 CYS B O 1
ATOM 1840 N N . ARG B 1 85 ? 8.375 2.773 9.805 1 97.5 85 ARG B N 1
ATOM 1841 C CA . ARG B 1 85 ? 9.602 2.967 10.578 1 97.5 85 ARG B CA 1
ATOM 1842 C C . ARG B 1 85 ? 9.289 3.389 12.008 1 97.5 85 ARG B C 1
ATOM 1844 O O . ARG B 1 85 ? 9.969 2.971 12.945 1 97.5 85 ARG B O 1
ATOM 1851 N N . CYS B 1 86 ? 8.258 4.219 12.141 1 97.12 86 CYS B N 1
ATOM 1852 C CA . CYS B 1 86 ? 7.793 4.699 13.445 1 97.12 86 CYS B CA 1
ATOM 1853 C C . CYS B 1 86 ? 6.285 4.527 13.578 1 97.12 86 CYS B C 1
ATOM 1855 O O . CYS B 1 86 ? 5.531 5.492 13.453 1 97.12 86 CYS B O 1
ATOM 1857 N N . PRO B 1 87 ? 5.859 3.328 14 1 97.19 87 PRO B N 1
ATOM 1858 C CA . PRO B 1 87 ? 4.43 3.061 14.141 1 97.19 87 PRO B CA 1
ATOM 1859 C C . PRO B 1 87 ? 3.764 3.938 15.195 1 97.19 87 PRO B C 1
ATOM 1861 O O . PRO B 1 87 ? 4.363 4.215 16.234 1 97.19 87 PRO B O 1
ATOM 1864 N N . LYS B 1 88 ? 2.582 4.43 14.938 1 97.31 88 LYS B N 1
ATOM 1865 C CA . LYS B 1 88 ? 1.734 5.223 15.82 1 97.31 88 LYS B CA 1
ATOM 1866 C C . LYS B 1 88 ? 2.322 6.613 16.047 1 97.31 88 LYS B C 1
ATOM 1868 O O . LYS B 1 88 ? 1.871 7.352 16.922 1 97.31 88 LYS B O 1
ATOM 1873 N N . TYR B 1 89 ? 3.322 6.945 15.242 1 97.12 89 TYR B N 1
ATOM 1874 C CA . TYR B 1 89 ? 3.914 8.281 15.312 1 97.12 89 TYR B CA 1
ATOM 1875 C C . TYR B 1 89 ? 2.889 9.352 14.953 1 97.12 89 TYR B C 1
ATOM 1877 O O . TYR B 1 89 ? 2.1 9.18 14.023 1 97.12 89 TYR B O 1
ATOM 1885 N N . GLN B 1 90 ? 2.922 10.492 15.648 1 97.31 90 GLN B N 1
ATOM 1886 C CA . GLN B 1 90 ? 2.008 11.594 15.367 1 97.31 90 GLN B CA 1
ATOM 1887 C C . GLN B 1 90 ? 2.42 12.336 14.102 1 97.31 90 GLN B C 1
ATOM 1889 O O . GLN B 1 90 ? 3.432 13.047 14.094 1 97.31 90 GLN B O 1
ATOM 1894 N N . CYS B 1 91 ? 1.617 12.227 13.031 1 96.94 91 CYS B N 1
ATOM 1895 C CA . CYS B 1 91 ? 1.952 12.781 11.727 1 96.94 91 CYS B CA 1
ATOM 1896 C C . CYS B 1 91 ? 1.099 14.008 11.422 1 96.94 91 CYS B C 1
ATOM 1898 O O . CYS B 1 91 ? 1.152 14.547 10.312 1 96.94 91 CYS B O 1
ATOM 1900 N N . GLY B 1 92 ? 0.296 14.469 12.289 1 94.81 92 GLY B N 1
ATOM 1901 C CA . GLY B 1 92 ? -0.594 15.617 12.219 1 94.81 92 GLY B CA 1
ATOM 1902 C C . GLY B 1 92 ? -1.551 15.703 13.398 1 94.81 92 GLY B C 1
ATOM 1903 O O . GLY B 1 92 ? -1.485 14.883 14.32 1 94.81 92 GLY B O 1
ATOM 1904 N N . PRO B 1 93 ? -2.328 16.75 13.383 1 94.38 93 PRO B N 1
ATOM 1905 C CA . PRO B 1 93 ? -3.326 16.844 14.445 1 94.38 93 PRO B CA 1
ATOM 1906 C C . PRO B 1 93 ? -4.246 15.625 14.492 1 94.38 93 PRO B C 1
ATOM 1908 O O . PRO B 1 93 ? -4.957 15.344 13.523 1 94.38 93 PRO B O 1
ATOM 1911 N N . ASP B 1 94 ? -4.273 14.852 15.484 1 94.62 94 ASP B N 1
ATOM 1912 C CA . ASP B 1 94 ? -5.133 13.703 15.766 1 94.62 94 ASP B CA 1
ATOM 1913 C C . ASP B 1 94 ? -4.883 12.578 14.766 1 94.62 94 ASP B C 1
ATOM 1915 O O . ASP B 1 94 ? -5.801 11.828 14.422 1 94.62 94 ASP B O 1
ATOM 1919 N N . ARG B 1 95 ? -3.764 12.617 14.141 1 97.56 95 ARG B N 1
ATOM 1920 C CA . ARG B 1 95 ? -3.42 11.602 13.148 1 97.56 95 ARG B CA 1
ATOM 1921 C C . ARG B 1 95 ? -2.162 10.844 13.562 1 97.56 95 ARG B C 1
ATOM 1923 O O . ARG B 1 95 ? -1.253 11.414 14.164 1 97.56 95 ARG B O 1
ATOM 1930 N N . ASN B 1 96 ? -2.174 9.586 13.195 1 98 96 ASN B N 1
ATOM 1931 C CA . ASN B 1 96 ? -1.021 8.742 13.484 1 98 96 ASN B CA 1
ATOM 1932 C C . ASN B 1 96 ? -0.615 7.91 12.273 1 98 96 ASN B C 1
ATOM 1934 O O . ASN B 1 96 ? -1.434 7.656 11.383 1 98 96 ASN B O 1
ATOM 1938 N N . CYS B 1 97 ? 0.658 7.57 12.242 1 98.69 97 CYS B N 1
ATOM 1939 C CA . CYS B 1 97 ? 1.157 6.648 11.227 1 98.69 97 CYS B CA 1
ATOM 1940 C C . CYS B 1 97 ? 0.663 5.23 11.484 1 98.69 97 CYS B C 1
ATOM 1942 O O . CYS B 1 97 ? 0.802 4.715 12.594 1 98.69 97 CYS B O 1
ATOM 1944 N N . VAL B 1 98 ? 0.093 4.645 10.469 1 98.25 98 VAL B N 1
ATOM 1945 C CA . VAL B 1 98 ? -0.499 3.314 10.594 1 98.25 98 VAL B CA 1
ATOM 1946 C C . VAL B 1 98 ? -0.034 2.434 9.43 1 98.25 98 VAL B C 1
ATOM 1948 O O . VAL B 1 98 ? -0.09 2.844 8.273 1 98.25 98 VAL B O 1
ATOM 1951 N N . THR B 1 99 ? 0.433 1.238 9.805 1 98.5 99 THR B N 1
ATOM 1952 C CA . THR B 1 99 ? 0.785 0.276 8.766 1 98.5 99 THR B CA 1
ATOM 1953 C C . THR B 1 99 ? -0.464 -0.228 8.055 1 98.5 99 THR B C 1
ATOM 1955 O O . THR B 1 99 ? -1.417 -0.675 8.695 1 98.5 99 THR B O 1
ATOM 1958 N N . LEU B 1 100 ? -0.406 -0.12 6.742 1 98 100 LEU B N 1
ATOM 1959 C CA . LEU B 1 100 ? -1.53 -0.561 5.922 1 98 100 LEU B CA 1
ATOM 1960 C C . LEU B 1 100 ? -1.46 -2.062 5.664 1 98 100 LEU B C 1
ATOM 1962 O O . LEU B 1 100 ? -0.442 -2.566 5.184 1 98 100 LEU B O 1
ATOM 1966 N N . SER B 1 101 ? -2.566 -2.734 5.945 1 96.31 101 SER B N 1
ATOM 1967 C CA . SER B 1 101 ? -2.664 -4.172 5.715 1 96.31 101 SER B CA 1
ATOM 1968 C C . SER B 1 101 ? -3.787 -4.5 4.738 1 96.31 101 SER B C 1
ATOM 1970 O O . SER B 1 101 ? -4.75 -3.738 4.609 1 96.31 101 SER B O 1
ATOM 1972 N N . TYR B 1 102 ? -3.602 -5.57 4.008 1 94.25 102 TYR B N 1
ATOM 1973 C CA . TYR B 1 102 ? -4.625 -6.062 3.092 1 94.25 102 TYR B CA 1
ATOM 1974 C C . TYR B 1 102 ? -4.559 -7.578 2.963 1 94.25 102 TYR B C 1
ATOM 1976 O O . TYR B 1 102 ? -3.566 -8.203 3.352 1 94.25 102 TYR B O 1
ATOM 1984 N N . LYS B 1 103 ? -5.609 -8.055 2.412 1 94.12 103 LYS B N 1
ATOM 1985 C CA . LYS B 1 103 ? -5.664 -9.492 2.197 1 94.12 103 LYS B CA 1
ATOM 1986 C C . LYS B 1 103 ? -5.273 -9.852 0.767 1 94.12 103 LYS B C 1
ATOM 1988 O O . LYS B 1 103 ? -5.648 -9.156 -0.178 1 94.12 103 LYS B O 1
ATOM 1993 N N . LEU B 1 104 ? -4.52 -10.898 0.631 1 95.56 104 LEU B N 1
ATOM 1994 C CA . LEU B 1 104 ? -4.078 -11.391 -0.671 1 95.56 104 LEU B CA 1
ATOM 1995 C C . LEU B 1 104 ? -4.262 -12.898 -0.777 1 95.56 104 LEU B C 1
ATOM 1997 O O . LEU B 1 104 ? -3.877 -13.641 0.129 1 95.56 104 LEU B O 1
ATOM 2001 N N . ASP B 1 105 ? -4.859 -13.242 -1.895 1 94.56 105 ASP B N 1
ATOM 2002 C CA . ASP B 1 105 ? -4.969 -14.68 -2.152 1 94.56 105 ASP B CA 1
ATOM 2003 C C . ASP B 1 105 ? -3.646 -15.242 -2.668 1 94.56 105 ASP B C 1
ATOM 2005 O O . ASP B 1 105 ? -3.039 -14.68 -3.58 1 94.56 105 ASP B O 1
ATOM 2009 N N . VAL B 1 106 ? -3.258 -16.344 -2.113 1 95.94 106 VAL B N 1
ATOM 2010 C CA . VAL B 1 106 ? -2.062 -17.047 -2.562 1 95.94 106 VAL B CA 1
ATOM 2011 C C . VAL B 1 106 ? -2.398 -18.516 -2.824 1 95.94 106 VAL B C 1
ATOM 2013 O O . VAL B 1 106 ? -3.451 -19 -2.406 1 95.94 106 VAL B O 1
ATOM 2016 N N . VAL B 1 107 ? -1.516 -19.203 -3.596 1 94.62 107 VAL B N 1
ATOM 2017 C CA . VAL B 1 107 ? -1.778 -20.594 -3.965 1 94.62 107 VAL B CA 1
ATOM 2018 C C . VAL B 1 107 ? -0.596 -21.469 -3.557 1 94.62 107 VAL B C 1
ATOM 2020 O O . VAL B 1 107 ? 0.561 -21.094 -3.754 1 94.62 107 VAL B O 1
ATOM 2023 N N . TYR B 1 108 ? -0.973 -22.562 -2.977 1 93.5 108 TYR B N 1
ATOM 2024 C CA . TYR B 1 108 ? -0.014 -23.609 -2.664 1 93.5 108 TYR B CA 1
ATOM 2025 C C . TYR B 1 108 ? -0.263 -24.844 -3.518 1 93.5 108 TYR B C 1
ATOM 2027 O O . TYR B 1 108 ? -1.408 -25.156 -3.863 1 93.5 108 TYR B O 1
ATOM 2035 N N . ASN B 1 109 ? 0.872 -25.375 -3.947 1 86.06 109 ASN B N 1
ATOM 2036 C CA . ASN B 1 109 ? 0.754 -26.672 -4.594 1 86.06 109 ASN B CA 1
ATOM 2037 C C . ASN B 1 109 ? 0.981 -27.812 -3.605 1 86.06 109 ASN B C 1
ATOM 2039 O O . ASN B 1 109 ? 2.117 -28.078 -3.209 1 86.06 109 ASN B O 1
ATOM 2043 N N . VAL B 1 110 ? -0.105 -28.391 -3.225 1 85.88 110 VAL B N 1
ATOM 2044 C CA . VAL B 1 110 ? -0.042 -29.516 -2.281 1 85.88 110 VAL B CA 1
ATOM 2045 C C . VAL B 1 110 ? -0.314 -30.828 -3.01 1 85.88 110 VAL B C 1
ATOM 2047 O O . VAL B 1 110 ? -1.47 -31.172 -3.273 1 85.88 110 VAL B O 1
ATOM 2050 N N . SER B 1 111 ? 0.79 -31.594 -3.207 1 87.5 111 SER B N 1
ATOM 2051 C CA . SER B 1 111 ? 0.688 -32.906 -3.867 1 87.5 111 SER B CA 1
ATOM 2052 C C . SER B 1 111 ? -0.04 -32.781 -5.203 1 87.5 111 SER B C 1
ATOM 2054 O O . SER B 1 111 ? -0.935 -33.562 -5.496 1 87.5 111 SER B O 1
ATOM 2056 N N . GLY B 1 112 ? 0.163 -31.641 -5.859 1 80.81 112 GLY B N 1
ATOM 2057 C CA . GLY B 1 112 ? -0.378 -31.469 -7.195 1 80.81 112 GLY B CA 1
ATOM 2058 C C . GLY B 1 112 ? -1.708 -30.734 -7.211 1 80.81 112 GLY B C 1
ATOM 2059 O O . GLY B 1 112 ? -2.271 -30.484 -8.281 1 80.81 112 GLY B O 1
ATOM 2060 N N . VAL B 1 113 ? -2.293 -30.516 -6.047 1 85.5 113 VAL B N 1
ATOM 2061 C CA . VAL B 1 113 ? -3.564 -29.812 -5.961 1 85.5 113 VAL B CA 1
ATOM 2062 C C . VAL B 1 113 ? -3.318 -28.359 -5.527 1 85.5 113 VAL B C 1
ATOM 2064 O O . VAL B 1 113 ? -2.625 -28.109 -4.539 1 85.5 113 VAL B O 1
ATOM 2067 N N . LEU B 1 114 ? -3.812 -27.422 -6.309 1 85.06 114 LEU B N 1
ATOM 2068 C CA . LEU B 1 114 ? -3.697 -26 -5.98 1 85.06 114 LEU B CA 1
ATOM 2069 C C . LEU B 1 114 ? -4.707 -25.609 -4.906 1 85.06 114 LEU B C 1
ATOM 2071 O O . LEU B 1 114 ? -5.91 -25.812 -5.078 1 85.06 114 LEU B O 1
ATOM 2075 N N . LYS B 1 115 ? -4.188 -25.188 -3.803 1 92.5 115 LYS B N 1
ATOM 2076 C CA . LYS B 1 115 ? -5.027 -24.703 -2.707 1 92.5 115 LYS B CA 1
ATOM 2077 C C . LYS B 1 115 ? -4.848 -23.203 -2.496 1 92.5 115 LYS B C 1
ATOM 2079 O O . LYS B 1 115 ? -3.723 -22.719 -2.354 1 92.5 115 LYS B O 1
ATOM 2084 N N . THR B 1 116 ? -5.934 -22.547 -2.471 1 93.31 116 THR B N 1
ATOM 2085 C CA . THR B 1 116 ? -5.906 -21.094 -2.289 1 93.31 116 THR B CA 1
ATOM 2086 C C . THR B 1 116 ? -6.035 -20.734 -0.812 1 93.31 116 THR B C 1
ATOM 2088 O O . THR B 1 116 ? -6.863 -21.297 -0.099 1 93.31 116 THR B O 1
ATOM 2091 N N . LYS B 1 117 ? -5.129 -19.906 -0.347 1 94.81 117 LYS B N 1
ATOM 2092 C CA . LYS B 1 117 ? -5.164 -19.375 1.01 1 94.81 117 LYS B CA 1
ATOM 2093 C C . LYS B 1 117 ? -5.105 -17.844 1 1 94.81 117 LYS B C 1
ATOM 2095 O O . LYS B 1 117 ? -4.414 -17.25 0.169 1 94.81 117 LYS B O 1
ATOM 2100 N N . GLN B 1 118 ? -5.922 -17.328 1.844 1 95 118 GLN B N 1
ATOM 2101 C CA . GLN B 1 118 ? 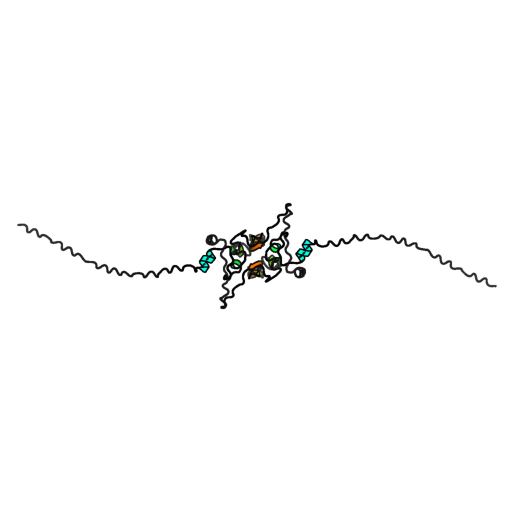-5.848 -15.883 1.998 1 95 118 GLN B CA 1
ATOM 2102 C C . GLN B 1 118 ? -4.84 -15.492 3.074 1 95 118 GLN B C 1
ATOM 2104 O O . GLN B 1 118 ? -4.879 -16.016 4.191 1 95 118 GLN B O 1
ATOM 2109 N N . ILE B 1 119 ? -3.893 -14.578 2.76 1 95.81 119 ILE B N 1
ATOM 2110 C CA . ILE B 1 119 ? -2.926 -14.117 3.748 1 95.81 119 ILE B CA 1
ATOM 2111 C C . ILE B 1 119 ? -3.078 -12.609 3.953 1 95.81 119 ILE B C 1
ATOM 2113 O O . ILE B 1 119 ? -3.652 -11.914 3.107 1 95.81 119 ILE B O 1
ATOM 2117 N N . GLU B 1 120 ? -2.605 -12.156 5.172 1 96.06 120 GLU B N 1
ATOM 2118 C CA . GLU B 1 120 ? -2.533 -10.727 5.43 1 96.06 120 GLU B CA 1
ATOM 2119 C C . GLU B 1 120 ? -1.175 -10.156 5.027 1 96.06 120 GLU B C 1
ATOM 2121 O O . GLU B 1 120 ? -0.134 -10.672 5.445 1 96.06 120 GLU B O 1
ATOM 2126 N N . ALA B 1 121 ? -1.173 -9.242 4.145 1 97.06 121 ALA B N 1
ATOM 2127 C CA . ALA B 1 121 ? 0.036 -8.547 3.705 1 97.06 121 ALA B CA 1
ATOM 2128 C C . ALA B 1 121 ? -0.011 -7.07 4.082 1 97.06 121 ALA B C 1
ATOM 2130 O O . ALA B 1 121 ? -1.073 -6.543 4.418 1 97.06 121 ALA B O 1
ATOM 2131 N N . THR B 1 122 ? 1.178 -6.426 4.125 1 98 122 THR B N 1
ATOM 2132 C CA . THR B 1 122 ? 1.288 -5 4.406 1 98 122 THR B CA 1
ATOM 2133 C C . THR B 1 122 ? 1.898 -4.258 3.217 1 98 122 THR B C 1
ATOM 2135 O O . THR B 1 122 ? 2.738 -4.809 2.502 1 98 122 THR B O 1
ATOM 2138 N N . SER B 1 123 ? 1.469 -2.963 3.082 1 97.56 123 SER B N 1
ATOM 2139 C CA . SER B 1 123 ? 1.882 -2.391 1.805 1 97.56 123 SER B CA 1
ATOM 2140 C C . SER B 1 123 ? 2.439 -0.982 1.984 1 97.56 123 SER B C 1
ATOM 2142 O O . SER B 1 123 ? 3.086 -0.445 1.082 1 97.56 123 SER B O 1
ATOM 2144 N N . ALA B 1 124 ? 2.191 -0.329 3.084 1 98.44 124 ALA B N 1
ATOM 2145 C CA . ALA B 1 124 ? 2.621 1.054 3.271 1 98.44 124 ALA B CA 1
ATOM 2146 C C . ALA B 1 124 ? 2.453 1.489 4.727 1 98.44 124 ALA B C 1
ATOM 2148 O O . ALA B 1 124 ? 2.029 0.698 5.57 1 98.44 124 ALA B O 1
ATOM 2149 N N . CYS B 1 125 ? 2.893 2.609 4.922 1 98.69 125 CYS B N 1
ATOM 2150 C CA . CYS B 1 125 ? 2.586 3.342 6.145 1 98.69 125 CYS B CA 1
ATOM 2151 C C . CYS B 1 125 ? 1.884 4.656 5.832 1 98.69 125 CYS B C 1
ATOM 2153 O O . CYS B 1 125 ? 2.432 5.504 5.125 1 98.69 125 CYS B O 1
ATOM 2155 N N . VAL B 1 126 ? 0.678 4.805 6.309 1 98.75 126 VAL B N 1
ATOM 2156 C CA . VAL B 1 126 ? -0.11 5.969 5.918 1 98.75 126 VAL B CA 1
ATOM 2157 C C . VAL B 1 126 ? -0.43 6.812 7.148 1 98.75 126 VAL B C 1
ATOM 2159 O O . VAL B 1 126 ? -0.486 6.293 8.266 1 98.75 126 VAL B O 1
ATOM 2162 N N . CYS B 1 127 ? -0.555 8.094 6.93 1 98.75 127 CYS B N 1
ATOM 2163 C CA . CYS B 1 127 ? -1.029 9.016 7.961 1 98.75 127 CYS B CA 1
ATOM 2164 C C . CYS B 1 127 ? -2.553 9.062 7.988 1 98.75 127 CYS B C 1
ATOM 2166 O O . CYS B 1 127 ? -3.186 9.461 7.012 1 98.75 127 CYS B O 1
ATOM 2168 N N . ALA B 1 128 ? -3.117 8.641 9.18 1 98.56 128 ALA B N 1
ATOM 2169 C CA . ALA B 1 128 ? -4.566 8.461 9.156 1 98.56 128 ALA B CA 1
ATOM 2170 C C . ALA B 1 128 ? -5.191 8.898 10.477 1 98.56 128 ALA B C 1
ATOM 2172 O O . ALA B 1 128 ? -4.535 8.867 11.523 1 98.56 128 ALA B O 1
ATOM 2173 N N . LEU B 1 129 ? -6.465 9.344 10.344 1 97.56 129 LEU B N 1
ATOM 2174 C CA . LEU B 1 129 ? -7.297 9.578 11.523 1 97.56 129 LEU B CA 1
ATOM 2175 C C . LEU B 1 129 ? -7.59 8.266 12.242 1 97.56 129 LEU B C 1
ATOM 2177 O O . LEU B 1 129 ? -7.59 7.199 11.633 1 97.56 129 LEU B O 1
ATOM 2181 N N . PRO B 1 130 ? -7.832 8.305 13.539 1 94.88 130 PRO B N 1
ATOM 2182 C CA . PRO B 1 130 ? -8.125 7.074 14.281 1 94.88 130 PRO B CA 1
ATOM 2183 C C . PRO B 1 130 ? -9.461 6.453 13.883 1 94.88 130 PRO B C 1
ATOM 2185 O O . PRO B 1 130 ? -10.352 7.152 13.398 1 94.88 130 PRO B O 1
ATOM 2188 N N . GLN B 1 131 ? -9.5 5.086 14.008 1 90 131 GLN B N 1
ATOM 2189 C CA . GLN B 1 131 ? -10.766 4.395 13.781 1 90 131 GLN B CA 1
ATOM 2190 C C . GLN B 1 131 ? -11.703 4.547 14.977 1 90 131 GLN B C 1
ATOM 2192 O O . GLN B 1 131 ? -11.305 4.301 16.109 1 90 131 GLN B O 1
ATOM 2197 N N . LEU B 1 132 ? -12.766 5.117 14.672 1 80.62 132 LEU B N 1
ATOM 2198 C CA . LEU B 1 132 ? -13.734 5.223 15.758 1 80.62 132 LEU B CA 1
ATOM 2199 C C . LEU B 1 132 ? -14.453 3.896 15.977 1 80.62 132 LEU B C 1
ATOM 2201 O O . LEU B 1 132 ? -14.883 3.254 15.008 1 80.62 132 LEU B O 1
ATOM 2205 N N . VAL B 1 133 ? -13.922 2.932 16.766 1 65.5 133 VAL B N 1
ATOM 2206 C CA . VAL B 1 133 ? -14.5 1.624 17.062 1 65.5 133 VAL B CA 1
ATOM 2207 C C . VAL B 1 133 ? -15.945 1.788 17.531 1 65.5 133 VAL B C 1
ATOM 2209 O O . VAL B 1 133 ? -16.203 2.496 18.5 1 65.5 133 VAL B O 1
ATOM 2212 N N . PRO B 1 134 ? -16.797 1.411 16.516 1 58.06 134 PRO B N 1
ATOM 2213 C CA . PRO B 1 134 ? -18.156 1.369 17.078 1 58.06 134 PRO B CA 1
ATOM 2214 C C . PRO B 1 134 ? -18.281 0.377 18.234 1 58.06 134 PRO B C 1
ATOM 2216 O O . PRO B 1 134 ? -17.516 -0.586 18.312 1 58.06 134 PRO B O 1
ATOM 2219 N N . THR B 1 135 ? -18.875 0.782 19.359 1 53.84 135 THR B N 1
ATOM 2220 C CA . THR B 1 135 ? -19.203 -0.082 20.484 1 53.84 135 THR B CA 1
ATOM 2221 C C . THR B 1 135 ? -19.641 -1.461 20 1 53.84 135 THR B C 1
ATOM 2223 O O . THR B 1 135 ? -19.688 -2.412 20.781 1 53.84 135 THR B O 1
ATOM 2226 N N . GLN B 1 136 ? -20.516 -1.639 19.047 1 51.25 136 GLN B N 1
ATOM 2227 C CA . GLN B 1 136 ? -21.078 -2.963 18.797 1 51.25 136 GLN B CA 1
ATOM 2228 C C . GLN B 1 136 ? -20.281 -3.715 17.734 1 51.25 136 GLN B C 1
ATOM 2230 O O . GLN B 1 136 ? -19.922 -3.148 16.703 1 51.25 136 GLN B O 1
ATOM 2235 N N . PRO B 1 137 ? -19.594 -4.773 18.109 1 47.84 137 PRO B N 1
ATOM 2236 C CA . PRO B 1 137 ? -18.797 -5.629 17.219 1 47.84 137 PRO B CA 1
ATOM 2237 C C . PRO B 1 137 ? -19.484 -5.922 15.898 1 47.84 137 PRO B C 1
ATOM 2239 O O . PRO B 1 137 ? -20.531 -6.586 15.875 1 47.84 137 PRO B O 1
ATOM 2242 N N . THR B 1 138 ? -19.875 -5.004 15.086 1 44.75 138 THR B N 1
ATOM 2243 C CA . THR B 1 138 ? -20.562 -5.496 13.891 1 44.75 138 THR B CA 1
ATOM 2244 C C . THR B 1 138 ? -19.672 -6.473 13.125 1 44.75 138 THR B C 1
ATOM 2246 O O . THR B 1 138 ? -18.453 -6.293 13.062 1 44.75 138 THR B O 1
ATOM 2249 N N . ALA B 1 139 ? -20.25 -7.625 12.602 1 45.19 139 ALA B N 1
ATOM 2250 C CA . ALA B 1 139 ? -19.641 -8.727 11.852 1 45.19 139 ALA B CA 1
ATOM 2251 C C . ALA B 1 139 ? -18.641 -8.211 10.828 1 45.19 139 ALA B C 1
ATOM 2253 O O . ALA B 1 139 ? -18.859 -7.168 10.211 1 45.19 139 ALA B O 1
ATOM 2254 N N . VAL B 1 140 ? -17.391 -8.328 11.117 1 44.38 140 VAL B N 1
ATOM 2255 C CA . VAL B 1 140 ? -16.344 -8.047 10.141 1 44.38 140 VAL B CA 1
ATOM 2256 C C . VAL B 1 140 ? -16.844 -8.367 8.734 1 44.38 140 VAL B C 1
ATOM 2258 O O . VAL B 1 140 ? -17.047 -9.531 8.391 1 44.38 140 VAL B O 1
ATOM 2261 N N . ALA B 1 141 ? -17.797 -7.688 8.18 1 44.91 141 ALA B N 1
ATOM 2262 C CA . ALA B 1 141 ? -18.219 -7.914 6.801 1 44.91 141 ALA B CA 1
ATOM 2263 C C . ALA B 1 141 ? -17.016 -8.039 5.871 1 44.91 141 ALA B C 1
ATOM 2265 O O . ALA B 1 141 ? -16.047 -7.273 5.988 1 44.91 141 ALA B O 1
ATOM 2266 N N . GLU B 1 142 ? -16.797 -9.234 5.422 1 53.62 142 GLU B N 1
ATOM 2267 C CA . GLU B 1 142 ? -15.805 -9.516 4.387 1 53.62 142 GLU B CA 1
ATOM 2268 C C . GLU B 1 142 ? -15.828 -8.445 3.301 1 53.62 142 GLU B C 1
ATOM 2270 O O . GLU B 1 142 ? -16.859 -8.211 2.67 1 53.62 142 GLU B O 1
ATOM 2275 N N . ARG B 1 143 ? -15 -7.52 3.35 1 56.28 143 ARG B N 1
ATOM 2276 C CA . ARG B 1 143 ? -14.969 -6.406 2.406 1 56.28 143 ARG B CA 1
ATOM 2277 C C . ARG B 1 143 ? -14.734 -6.898 0.982 1 56.28 143 ARG B C 1
ATOM 2279 O O . ARG B 1 143 ? -13.727 -7.551 0.704 1 56.28 143 ARG B O 1
ATOM 2286 N N . ARG B 1 144 ? -15.852 -6.855 0.262 1 70.25 144 ARG B N 1
ATOM 2287 C CA . ARG B 1 144 ? -15.719 -7.121 -1.166 1 70.25 144 ARG B CA 1
ATOM 2288 C C . ARG B 1 144 ? -15.359 -5.852 -1.928 1 70.25 144 ARG B C 1
ATOM 2290 O O . ARG B 1 144 ? -16.078 -4.855 -1.869 1 70.25 144 ARG B O 1
ATOM 2297 N N . TYR B 1 145 ? -14.125 -5.859 -2.477 1 81.81 145 TYR B N 1
ATOM 2298 C CA . TYR B 1 145 ? -13.688 -4.73 -3.285 1 81.81 145 TYR B CA 1
ATOM 2299 C C . TYR B 1 145 ? -14.352 -4.746 -4.656 1 81.81 145 TYR B C 1
ATOM 2301 O O . TYR B 1 145 ? -14.555 -5.812 -5.242 1 81.81 145 TYR B O 1
ATOM 2309 N N . PRO B 1 146 ? -14.812 -3.473 -5.07 1 83.38 146 PRO B N 1
ATOM 2310 C CA . PRO B 1 146 ? -15.281 -3.443 -6.457 1 83.38 146 PRO B CA 1
ATOM 2311 C C . PRO B 1 146 ? -14.234 -3.949 -7.445 1 83.38 146 PRO B C 1
ATOM 2313 O O . PRO B 1 146 ? -13.031 -3.859 -7.176 1 83.38 146 PRO B O 1
ATOM 2316 N N . ARG B 1 147 ? -14.742 -4.539 -8.617 1 86.5 147 ARG B N 1
ATOM 2317 C CA . ARG B 1 147 ? -13.844 -5.004 -9.672 1 86.5 147 ARG B CA 1
ATOM 2318 C C . ARG B 1 147 ? -13.523 -3.879 -10.656 1 86.5 147 ARG B C 1
ATOM 2320 O O . ARG B 1 147 ? -14.398 -3.078 -10.992 1 86.5 147 ARG B O 1
ATOM 2327 N N . ALA B 1 148 ? -12.219 -3.857 -10.977 1 82.88 148 ALA B N 1
ATOM 2328 C CA . ALA B 1 148 ? -11.773 -2.812 -11.898 1 82.88 148 ALA B CA 1
ATOM 2329 C C . ALA B 1 148 ? -12.555 -2.863 -13.203 1 82.88 148 ALA B C 1
ATOM 2331 O O . ALA B 1 148 ? -12.742 -1.836 -13.859 1 82.88 148 ALA B O 1
ATOM 2332 N N . ASP B 1 149 ? -12.977 -4.07 -13.555 1 73.12 149 ASP B N 1
ATOM 2333 C CA . ASP B 1 149 ? -13.664 -4.258 -14.828 1 73.12 149 ASP B CA 1
ATOM 2334 C C . ASP B 1 149 ? -15.164 -4.016 -14.688 1 73.12 149 ASP B C 1
ATOM 2336 O O . ASP B 1 149 ? -15.906 -4.094 -15.664 1 73.12 149 ASP B O 1
ATOM 2340 N N . ASP B 1 150 ? -15.562 -3.551 -13.5 1 69.94 150 ASP B N 1
ATOM 2341 C CA . ASP B 1 150 ? -16.969 -3.234 -13.289 1 69.94 150 ASP B CA 1
ATOM 2342 C C . ASP B 1 150 ? -17.312 -1.854 -13.844 1 69.94 150 ASP B C 1
ATOM 2344 O O . ASP B 1 150 ? -16.656 -0.865 -13.516 1 69.94 150 ASP B O 1
ATOM 2348 N N . PRO B 1 151 ? -18.266 -1.769 -14.805 1 62.53 151 PRO B N 1
ATOM 2349 C CA . PRO B 1 151 ? -18.625 -0.5 -15.445 1 62.53 151 PRO B CA 1
ATOM 2350 C C . PRO B 1 151 ? -18.922 0.604 -14.438 1 62.53 151 PRO B C 1
ATOM 2352 O O . PRO B 1 151 ? -18.688 1.783 -14.711 1 62.53 151 PRO B O 1
ATOM 2355 N N . GLY B 1 152 ? -19.453 0.347 -13.281 1 54.56 152 GLY B N 1
ATOM 2356 C CA . GLY B 1 152 ? -19.812 1.345 -12.289 1 54.56 152 GLY B CA 1
ATOM 2357 C C . GLY B 1 152 ? -18.609 1.861 -11.508 1 54.56 152 GLY B C 1
ATOM 2358 O O . GLY B 1 152 ? -18.734 2.805 -10.727 1 54.56 152 GLY B O 1
ATOM 2359 N N . TYR B 1 153 ? -17.531 1.177 -11.688 1 56.59 153 TYR B N 1
ATOM 2360 C CA . TYR B 1 153 ? -16.375 1.563 -10.883 1 56.59 153 TYR B CA 1
ATOM 2361 C C . TYR B 1 153 ? -15.945 2.988 -11.203 1 56.59 153 TYR B C 1
ATOM 2363 O O . TYR B 1 153 ? -15.562 3.74 -10.305 1 56.59 153 TYR B O 1
ATOM 2371 N N . TYR B 1 154 ? -15.828 3.434 -12.445 1 51.22 154 TYR B N 1
ATOM 2372 C CA . TYR B 1 154 ? -15.367 4.762 -12.828 1 51.22 154 TYR B CA 1
ATOM 2373 C C . TYR B 1 154 ? -16.5 5.781 -12.758 1 51.22 154 TYR B C 1
ATOM 2375 O O . TYR B 1 154 ? -16.297 6.969 -13.016 1 51.22 154 TYR B O 1
ATOM 2383 N N . LEU B 1 155 ? -17.688 5.375 -12.656 1 42.28 155 LEU B N 1
ATOM 2384 C CA . LEU B 1 155 ? -18.734 6.402 -12.688 1 42.28 155 LEU B CA 1
ATOM 2385 C C . LEU B 1 155 ? -18.734 7.207 -11.391 1 42.28 155 LEU B C 1
ATOM 2387 O O . LEU B 1 155 ? -19.531 8.133 -11.234 1 42.28 155 LEU B O 1
ATOM 2391 N N . MET B 1 156 ? -18.203 6.762 -10.461 1 35.47 156 MET B N 1
ATOM 2392 C CA . MET B 1 156 ? -18.25 7.617 -9.281 1 35.47 156 MET B CA 1
ATOM 2393 C C . MET B 1 156 ? -17.297 8.797 -9.414 1 35.47 156 MET B C 1
ATOM 2395 O O . MET B 1 156 ? -16.828 9.336 -8.414 1 35.47 156 MET B O 1
ATOM 2399 N N . HIS B 1 157 ? -17.312 9.586 -10.375 1 28.88 157 HIS B N 1
ATOM 2400 C CA . HIS B 1 157 ? -16.75 10.922 -10.492 1 28.88 157 HIS B CA 1
ATOM 2401 C C . HIS B 1 157 ? -17.406 11.883 -9.5 1 28.88 157 HIS B C 1
ATOM 2403 O O . HIS B 1 157 ? -18.609 11.797 -9.25 1 28.88 157 HIS B O 1
#

InterPro domains:
  IPR029034 Cystine-knot cytokine [G3DSA:2.10.90.10] (31-133)
  IPR029034 Cystine-knot cytokine [SSF57501] (55-130)

Radius of gyration: 39.69 Å; Cα contacts (8 Å, |Δi|>4): 538; chains: 2; bounding box: 210×58×79 Å

Organism: Amblyomma americanum (NCBI:txid6943)

pLDDT: mean 75.63, std 23.04, range [28.88, 98.75]

Foldseek 3Di:
DPPPPPPPPPPPPPPPPPPPPCPVPPPPPPPPPPPDVVVVVCVVDQQDADPPDPDVLRRDLFHKDWDWDAQPQKVVRTDIAIDTPDFQPDSDDQKGKHWAKDKDWMWGQDVNDTDIDIDIGTHHIDIDHDDPDDPDPPDPPPDDDDDPPDPVPPPPD/DPPPPPPPPPPPPPPPPPPPPPPVPPPPPPPPPPPDVVVVVCVVDQQDADPPDPDVLRRDLFHKDWDWDAQPQKVVRTDIAIDTPDFQPDSDDQKGKHWAKDKDWMWGQDVNDTDIDIDIGTHHIDIDHDDPDDPDPPDPPPDDDDDPPDPCPPPPD

Sequence (314 aa):
MAASLGWMLALVVVAVTCASGSGGVAIPPWRWQFPSRHRALREQNRCAPDGQAMEIGERATCPFDVFLNVDPKRIPAEIPMASCRCPKYQCGPDRNCVTLSYKLDVVYNVSGVLKTKQIEATSACVCALPQLVPTQPTAVAERRYPRADDPGYYLMHMAASLGWMLALVVVAVTCASGSGGVAIPPWRWQFPSRHRALREQNRCAPDGQAMEIGERATCPFDVFLNVDPKRIPAEIPMASCRCPKYQCGPDRNCVTLSYKLDVVYNVSGVLKTKQIEATSACVCALPQLVPTQPTAVAERRYPRADDPGYYLMH

Secondary structure (DSSP, 8-state):
------------------------------------HHHHHHHH-TTS--TT-SSHHHHBSS-EEEEEEE-TTEESSEEEEEEESSTT-EEETTEEEEEEEEEEEEEEEETTEEEEEEEEEEEEEEEEPPP---SS--------PPBTT-GGGS---/------------------------------------HHHHHHHH-TTS--TT-SSHHHHBSS-EEEEEEE-TTEESSEEEEEEESSTT-EEETTEEEEEEEEEEEEEEEETTEEEEEEEEEEEEEEEEPPP---SS--------PPBTT-GGGSTT-

Solvent-accessible surface area (backbone atoms only — not comparable to full-atom values): 18857 Å² total; per-residue (Å²): 132,81,78,77,78,78,81,80,82,78,80,79,78,78,80,76,78,74,78,74,75,72,72,70,75,76,70,69,77,79,72,76,75,68,67,51,63,66,53,49,54,50,67,62,45,60,56,48,49,34,56,81,38,86,50,62,42,39,14,13,61,32,13,30,48,64,29,22,48,76,38,88,68,35,36,48,32,54,41,71,26,29,39,39,64,42,70,64,36,77,67,50,91,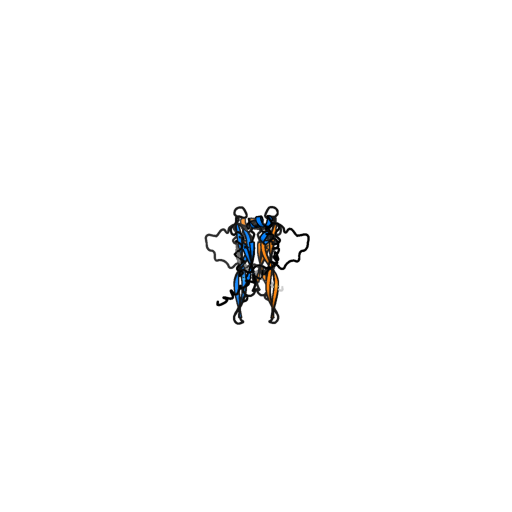78,21,26,20,39,63,38,71,47,72,40,53,31,36,30,68,56,94,84,41,79,42,77,44,78,42,83,44,28,64,35,25,33,39,22,40,60,70,69,76,69,88,64,84,62,76,82,68,80,80,78,61,54,45,66,85,38,80,69,60,73,63,74,118,134,83,78,76,78,77,80,79,82,81,82,79,80,79,79,75,80,76,78,76,75,75,73,72,75,78,70,70,78,80,73,76,76,68,69,51,66,68,53,51,53,50,66,62,48,61,56,49,49,35,56,81,37,86,48,63,42,38,14,14,61,32,14,30,47,63,29,24,48,76,40,88,67,33,36,48,32,54,42,70,27,29,38,39,64,43,68,65,36,76,68,51,91,78,20,26,19,40,64,38,69,47,73,42,54,32,36,31,70,57,95,83,43,78,43,79,45,78,42,83,44,28,65,35,25,35,40,21,39,61,71,68,73,68,89,64,84,63,76,80,66,81,80,76,59,54,44,66,85,39,82,69,62,74,64,74,115

Nearest PDB structures (foldseek):
  6hg4-assembly1_A-2  TM=7.170E-01  e=6.646E-06  Homo sapiens
  7uwj-assembly1_B  TM=6.972E-01  e=5.568E-06  Homo sapiens
  3jvf-assembly1_A  TM=6.523E-01  e=4.949E-06  Homo sapiens
  8usr-assembly2_C  TM=7.195E-01  e=1.812E-05  Homo sapiens
  7z2m-assembly1_K  TM=7.476E-01  e=3.900E-05  Homo sapiens